Protein AF-A0A953M6F8-F1 (afdb_monomer_lite)

Secondary structure (DSSP, 8-state):
--TTS--EE--TTSPPEEHHHHHHHH-GGG-SHHHHHHHHS--EEEEGGG--TT-EESS-EE-TTT--EEE-TTSB-HHHHHHHHHHSS-SEEEEE-S-S--HHHHHHHTT-GGGS--SSHHHHHHHHHHHHHSTTSPP-HHHHHHHHIIIII-TTT---HHHHHHHHHHHHT----TT--S--HHHHHHHHHHHHHHHHT-B-TTT-SBS--PPPTT-GGG-----HHHHHHHHHHHHHHHHHHHHHHHHHHS-GGG---GGGT--THHHHHHHHHHHHHHTS-TT-PPPPP------

Sequence (299 aa):
MTKKDVLAMRIDQSTKLAATTFLRCLDESVASTDAIISLFYEVSEIKVADVRPEDYAAASIIDTESGEELVHEGKQIGEEAAEAIQNSSLKKVRVIQNPSDTLILNTIAEEKLEVFDAANDHERALLKVYSKLRPGNPPQVEKAAQLFQEKFFDDNRYRLGKVGRFRINRKFDLDVPEDQMFIRGEDFLRVIQYILDLRSNRVDPNTGRKVAQVDDIDHLGNRRLRTLDELAVEELRKGFLKLRRTVQERMSVKDPDEVAKIADLVNSKIDLQRHRLLLRSLRAEPGGRPDQPALQSRA

Foldseek 3Di:
DDPLLEQWDDDDPWDIAGLLLVLLQQDVVCLDQLSVCVLQADKDKDFLVPDDQQKFASAFDAAPPVRDGLDHHLDRCHDVSSVVSSPGPDGIGIIGPPRLDSHVSSSVVRNPLVVDDDDDSSLSSLQVVCCRVDPPDRGDSVVSSVVSCCCFVDPLHAFCALVSVVVLCVLQVHDDDSVRGGDHSVSSSSVVVLVVLAVSQDADPVPRHRPHDDDDCPPCSNPDDDDPVNVVVVLVSVLVVVQVVQLVVVVVVDDPVPCPDPVVSGDPVSSVVSVVVVVVVVPDDPDDDPDDPDPDDDD

Radius of gyration: 25.72 Å; chains: 1; bounding box: 68×53×70 Å

Structure (mmCIF, N/CA/C/O backbone):
data_AF-A0A953M6F8-F1
#
_entry.id   AF-A0A953M6F8-F1
#
loop_
_atom_site.group_PDB
_atom_site.id
_atom_site.type_symbol
_atom_site.label_atom_id
_atom_site.label_alt_id
_atom_site.label_comp_id
_atom_site.label_asym_id
_atom_site.label_entity_id
_atom_site.label_seq_id
_atom_site.pdbx_PDB_ins_code
_atom_site.Cartn_x
_atom_site.Cartn_y
_atom_site.Cartn_z
_atom_site.occupancy
_atom_site.B_iso_or_equiv
_atom_site.auth_seq_id
_atom_site.auth_comp_id
_atom_site.auth_asym_id
_atom_site.auth_atom_id
_atom_site.pdbx_PDB_model_num
ATOM 1 N N . MET A 1 1 ? 6.710 -6.058 8.885 1.00 72.56 1 MET A N 1
ATOM 2 C CA . MET A 1 1 ? 5.987 -5.481 10.038 1.00 72.56 1 MET A CA 1
ATOM 3 C C . MET A 1 1 ? 6.960 -4.767 10.960 1.00 72.56 1 MET A C 1
ATOM 5 O O . MET A 1 1 ? 8.123 -5.161 11.024 1.00 72.56 1 MET A O 1
ATOM 9 N N . THR A 1 2 ? 6.536 -3.675 11.592 1.00 77.94 2 THR A N 1
ATOM 10 C CA . THR A 1 2 ? 7.331 -2.997 12.633 1.00 77.94 2 THR A CA 1
ATOM 11 C C . THR A 1 2 ? 7.084 -3.642 14.000 1.00 77.94 2 THR A C 1
ATOM 13 O O . THR A 1 2 ? 6.177 -4.451 14.141 1.00 77.94 2 THR A O 1
ATOM 16 N N . LYS A 1 3 ? 7.861 -3.260 15.025 1.00 77.31 3 LYS A N 1
ATOM 17 C CA . LYS A 1 3 ? 7.632 -3.699 16.415 1.00 77.31 3 LYS A CA 1
ATOM 18 C C . LYS A 1 3 ? 6.291 -3.226 17.002 1.00 77.31 3 LYS A C 1
ATOM 20 O O . LYS A 1 3 ? 5.902 -3.714 18.048 1.00 77.31 3 LYS A O 1
ATOM 25 N N . LYS A 1 4 ? 5.631 -2.259 16.358 1.00 82.31 4 LYS A N 1
ATOM 26 C CA . LYS A 1 4 ? 4.332 -1.709 16.766 1.00 82.31 4 LYS A CA 1
ATOM 27 C C . LYS A 1 4 ? 3.157 -2.374 16.035 1.00 82.31 4 LYS A C 1
ATOM 29 O O . LYS A 1 4 ? 2.095 -1.779 15.970 1.00 82.31 4 LYS A O 1
ATOM 34 N N . ASP A 1 5 ? 3.380 -3.520 15.388 1.00 89.50 5 ASP A N 1
ATOM 35 C CA . ASP A 1 5 ? 2.377 -4.171 14.537 1.00 89.50 5 ASP A CA 1
ATOM 36 C C . ASP A 1 5 ? 1.758 -3.218 13.505 1.00 89.50 5 ASP A C 1
ATOM 38 O O . ASP A 1 5 ? 0.549 -3.116 13.345 1.00 89.50 5 ASP A O 1
ATOM 42 N N . VAL A 1 6 ? 2.641 -2.524 12.777 1.00 92.81 6 VAL A N 1
ATOM 43 C CA . VAL A 1 6 ? 2.286 -1.680 11.628 1.00 92.81 6 VAL A CA 1
ATOM 44 C C . VAL A 1 6 ? 2.828 -2.295 10.340 1.00 92.81 6 VAL A C 1
ATOM 46 O O . VAL A 1 6 ? 4.002 -2.708 10.259 1.00 92.81 6 VAL A O 1
ATOM 49 N N . LEU A 1 7 ? 1.990 -2.318 9.302 1.00 94.81 7 LEU A N 1
ATOM 50 C CA . LEU A 1 7 ? 2.359 -2.724 7.955 1.00 94.81 7 LEU A CA 1
ATOM 51 C C . LEU A 1 7 ? 3.069 -1.565 7.249 1.00 94.81 7 LEU A C 1
ATOM 53 O O . LEU A 1 7 ? 2.476 -0.735 6.566 1.00 94.81 7 LEU A O 1
ATOM 57 N N . ALA A 1 8 ? 4.383 -1.508 7.442 1.00 94.19 8 ALA A N 1
ATOM 58 C CA . ALA A 1 8 ? 5.239 -0.527 6.794 1.00 94.19 8 ALA A CA 1
ATOM 59 C C . ALA A 1 8 ? 5.841 -1.068 5.491 1.00 94.19 8 ALA A C 1
ATOM 61 O O . ALA A 1 8 ? 6.328 -2.201 5.446 1.00 94.19 8 ALA A O 1
ATOM 62 N N . MET A 1 9 ? 5.919 -0.208 4.482 1.00 93.75 9 MET A N 1
ATOM 63 C CA . MET A 1 9 ? 6.610 -0.452 3.221 1.00 93.75 9 MET A CA 1
ATOM 64 C C . MET A 1 9 ? 7.712 0.583 2.971 1.00 93.75 9 MET A C 1
ATOM 66 O O . MET A 1 9 ? 7.822 1.597 3.665 1.00 93.75 9 MET A O 1
ATOM 70 N N . ARG A 1 10 ? 8.561 0.309 1.982 1.00 93.31 10 ARG A N 1
ATOM 71 C CA . ARG A 1 10 ? 9.567 1.237 1.453 1.00 93.31 10 ARG A CA 1
ATOM 72 C C . ARG A 1 10 ? 9.486 1.240 -0.063 1.00 93.31 10 ARG A C 1
ATOM 74 O O . ARG A 1 10 ? 9.299 0.182 -0.657 1.00 93.31 10 ARG A O 1
ATOM 81 N N . ILE A 1 11 ? 9.652 2.415 -0.657 1.00 93.00 11 ILE A N 1
ATOM 82 C CA . ILE A 1 11 ? 9.762 2.576 -2.103 1.00 93.00 11 ILE A CA 1
ATOM 83 C C . ILE A 1 11 ? 11.241 2.814 -2.396 1.00 93.00 11 ILE A C 1
ATOM 85 O O . ILE A 1 11 ? 11.813 3.818 -1.974 1.00 93.00 11 ILE A O 1
ATOM 89 N N . ASP A 1 12 ? 11.876 1.878 -3.093 1.00 88.44 12 ASP A N 1
ATOM 90 C CA . ASP A 1 12 ? 13.316 1.901 -3.360 1.00 88.44 12 ASP A CA 1
ATOM 91 C C . ASP A 1 12 ? 14.138 2.065 -2.058 1.00 88.44 12 ASP A C 1
ATOM 93 O O . ASP A 1 12 ? 14.012 1.269 -1.124 1.00 88.44 12 ASP A O 1
ATOM 97 N N . GLN A 1 13 ? 14.977 3.100 -1.977 1.00 83.88 13 GLN A N 1
ATOM 98 C CA . GLN A 1 13 ? 15.810 3.418 -0.812 1.00 83.88 13 GLN A CA 1
ATOM 99 C C . GLN A 1 13 ? 15.190 4.496 0.098 1.00 83.88 13 GLN A C 1
ATOM 101 O O . GLN A 1 13 ? 15.880 5.058 0.947 1.00 83.88 13 GLN A O 1
ATOM 106 N N . SER A 1 14 ? 13.895 4.799 -0.059 1.00 87.44 14 SER A N 1
ATOM 107 C CA . SER A 1 14 ? 13.213 5.817 0.745 1.00 87.44 14 SER A CA 1
ATOM 108 C C . SER A 1 14 ? 13.073 5.414 2.216 1.00 87.44 14 SER A C 1
ATOM 110 O O . SER A 1 14 ? 13.250 4.257 2.615 1.00 87.44 14 SER A O 1
ATOM 112 N N . THR A 1 15 ? 12.662 6.375 3.046 1.00 90.19 15 THR A N 1
ATOM 113 C CA . THR A 1 15 ? 12.202 6.063 4.405 1.00 90.19 15 THR A CA 1
ATOM 114 C C . THR A 1 15 ? 10.904 5.250 4.375 1.00 90.19 15 THR A C 1
ATOM 116 O O . THR A 1 15 ? 10.190 5.221 3.368 1.00 90.19 15 THR A O 1
ATOM 119 N N . LYS A 1 16 ? 10.623 4.548 5.480 1.00 92.81 16 LYS A N 1
ATOM 120 C CA . LYS A 1 16 ? 9.412 3.735 5.630 1.00 92.81 16 LYS A CA 1
ATOM 121 C C . LYS A 1 16 ? 8.158 4.615 5.602 1.00 92.81 16 LYS A C 1
ATOM 123 O O . LYS A 1 16 ? 8.157 5.711 6.165 1.00 92.81 16 LYS A O 1
ATOM 128 N N . LEU A 1 17 ? 7.099 4.090 5.000 1.00 93.75 17 LEU A N 1
ATOM 129 C CA . LEU A 1 17 ? 5.745 4.636 5.029 1.00 93.75 17 LEU A CA 1
ATOM 130 C C . LEU A 1 17 ? 4.742 3.526 5.366 1.00 93.75 17 LEU A C 1
ATOM 132 O O . LEU A 1 17 ? 5.062 2.346 5.228 1.00 93.75 17 LEU A O 1
ATOM 136 N N . ALA A 1 18 ? 3.549 3.901 5.815 1.00 95.31 18 ALA A N 1
ATOM 137 C CA . ALA A 1 18 ? 2.438 2.971 5.976 1.00 95.31 18 ALA A CA 1
ATOM 138 C C . ALA A 1 18 ? 2.007 2.427 4.604 1.00 95.31 18 ALA A C 1
ATOM 140 O O . ALA A 1 18 ? 1.997 3.167 3.620 1.00 95.31 18 ALA A O 1
ATOM 141 N N . ALA A 1 19 ? 1.697 1.133 4.523 1.00 95.44 19 ALA A N 1
ATOM 142 C CA . ALA A 1 19 ? 1.323 0.493 3.263 1.00 95.44 19 ALA A CA 1
ATOM 143 C C . ALA A 1 19 ? -0.025 0.993 2.731 1.00 95.44 19 ALA A C 1
ATOM 145 O O . ALA A 1 19 ? -0.171 1.181 1.527 1.00 95.44 19 ALA A O 1
ATOM 146 N N . THR A 1 20 ? -0.974 1.285 3.620 1.00 95.12 20 THR A N 1
ATOM 147 C CA . THR A 1 20 ? -2.268 1.892 3.281 1.00 95.12 20 THR A CA 1
ATOM 148 C C . THR A 1 20 ? -2.095 3.229 2.557 1.00 95.12 20 THR A C 1
ATOM 150 O O . THR A 1 20 ? -2.837 3.499 1.625 1.00 95.12 20 THR A O 1
ATOM 153 N N . THR A 1 21 ? -1.033 3.996 2.840 1.00 95.69 21 THR A N 1
ATOM 154 C CA . THR A 1 21 ? -0.799 5.292 2.182 1.00 95.69 21 THR A CA 1
ATOM 155 C C . THR A 1 21 ? -0.512 5.076 0.702 1.00 95.69 21 THR A C 1
ATOM 157 O O . THR A 1 21 ? -0.939 5.852 -0.141 1.00 95.69 21 THR A O 1
ATOM 160 N N . PHE A 1 22 ? 0.191 3.995 0.366 1.00 95.81 22 PHE A N 1
ATOM 161 C CA . PHE A 1 22 ? 0.437 3.641 -1.024 1.00 95.81 22 PHE A CA 1
ATOM 162 C C . PHE A 1 22 ? -0.812 3.088 -1.712 1.00 95.81 22 PHE A C 1
ATOM 164 O O . PHE A 1 22 ? -1.027 3.403 -2.877 1.00 95.81 22 PHE A O 1
ATOM 171 N N . LEU A 1 23 ? -1.650 2.323 -0.999 1.00 95.69 23 LEU A N 1
ATOM 172 C CA . LEU A 1 23 ? -2.940 1.864 -1.524 1.00 95.69 23 LEU A CA 1
ATOM 173 C C . LEU A 1 23 ? -3.834 3.055 -1.901 1.00 95.69 23 LEU A C 1
ATOM 175 O O . LEU A 1 23 ? -4.335 3.083 -3.019 1.00 95.69 23 LEU A O 1
ATOM 179 N N . ARG A 1 24 ? -3.928 4.069 -1.027 1.00 95.44 24 ARG A N 1
ATOM 180 C CA . ARG A 1 24 ? -4.663 5.317 -1.298 1.00 95.44 24 ARG A CA 1
ATOM 181 C C . ARG A 1 24 ? -4.161 6.029 -2.553 1.00 95.44 24 ARG A C 1
ATOM 183 O O . ARG A 1 24 ? -4.964 6.572 -3.294 1.00 95.44 24 ARG A O 1
ATOM 190 N N . CYS A 1 25 ? -2.851 6.015 -2.818 1.00 95.81 25 CYS A N 1
ATOM 191 C CA . CYS A 1 25 ? -2.290 6.608 -4.038 1.00 95.81 25 CYS A CA 1
ATOM 192 C C . CYS A 1 25 ? -2.556 5.789 -5.310 1.00 95.81 25 CYS A C 1
ATOM 194 O O . CYS A 1 25 ? -2.537 6.355 -6.400 1.00 95.81 25 CYS A O 1
ATOM 196 N N . LEU A 1 26 ? -2.703 4.465 -5.204 1.00 94.81 26 LEU A N 1
ATOM 197 C CA . LEU A 1 26 ? -2.874 3.594 -6.371 1.00 94.81 26 LEU A CA 1
ATOM 198 C C . LEU A 1 26 ? -4.280 3.668 -6.964 1.00 94.81 26 LEU A C 1
ATOM 200 O O . LEU A 1 26 ? -4.430 3.447 -8.163 1.00 94.81 26 LEU A O 1
ATOM 204 N N . ASP A 1 27 ? -5.285 3.913 -6.129 1.00 91.94 27 ASP A N 1
ATOM 205 C CA . ASP A 1 27 ? -6.683 3.919 -6.535 1.00 91.94 27 ASP A CA 1
ATOM 206 C C . ASP A 1 27 ? -7.479 4.884 -5.647 1.00 91.94 27 ASP A C 1
ATOM 208 O O . ASP A 1 27 ? -7.581 4.706 -4.432 1.00 91.94 27 ASP A O 1
ATOM 212 N N . GLU A 1 28 ? -8.017 5.931 -6.271 1.00 92.50 28 GLU A N 1
ATOM 213 C CA . GLU A 1 28 ? -8.788 6.981 -5.606 1.00 92.50 28 GLU A CA 1
ATOM 214 C C . GLU A 1 28 ? -10.109 6.451 -5.025 1.00 92.50 28 GLU A C 1
ATOM 216 O O . GLU A 1 28 ? -10.556 6.927 -3.983 1.00 92.50 28 GLU A O 1
ATOM 221 N N . SER A 1 29 ? -10.704 5.415 -5.631 1.00 90.50 29 SER A N 1
ATOM 222 C CA . SER A 1 29 ? -11.997 4.864 -5.194 1.00 90.50 29 SER A CA 1
ATOM 223 C C . SER A 1 29 ? -11.944 4.209 -3.812 1.00 90.50 29 SER A C 1
ATOM 225 O O . SER A 1 29 ? -12.952 4.142 -3.110 1.00 90.50 29 SER A O 1
ATOM 227 N N . VAL A 1 30 ? -10.756 3.760 -3.402 1.00 89.81 30 VAL A N 1
ATOM 228 C CA . VAL A 1 30 ? -10.487 3.141 -2.097 1.00 89.81 30 VAL A CA 1
ATOM 229 C C . VAL A 1 30 ? -9.605 4.033 -1.227 1.00 89.81 30 VAL A C 1
ATOM 231 O O . VAL A 1 30 ? -9.018 3.566 -0.253 1.00 89.81 30 VAL A O 1
ATOM 234 N N . ALA A 1 31 ? -9.458 5.310 -1.589 1.00 91.69 31 ALA A N 1
ATOM 235 C CA . ALA A 1 31 ? -8.550 6.207 -0.897 1.00 91.69 31 ALA A CA 1
ATOM 236 C C . ALA A 1 31 ? -9.091 6.714 0.438 1.00 91.69 31 ALA A C 1
ATOM 238 O O . ALA A 1 31 ? -8.285 7.168 1.241 1.00 91.69 31 ALA A O 1
ATOM 239 N N . SER A 1 32 ? -10.399 6.644 0.685 1.00 92.69 32 SER A N 1
ATOM 240 C CA . SER A 1 32 ? -11.015 7.060 1.948 1.00 92.69 32 SER A CA 1
ATOM 241 C C . SER A 1 32 ? -10.786 6.035 3.060 1.00 92.69 32 SER A C 1
ATOM 243 O O . SER A 1 32 ? -10.704 4.826 2.819 1.00 92.69 32 SER A O 1
ATOM 245 N N . THR A 1 33 ? -10.685 6.506 4.303 1.00 92.25 33 THR A N 1
ATOM 246 C CA . THR A 1 33 ? -10.409 5.623 5.447 1.00 92.25 33 THR A CA 1
ATOM 247 C C . THR A 1 33 ? -11.538 4.616 5.691 1.00 92.25 33 THR A C 1
ATOM 249 O O . THR A 1 33 ? -11.266 3.445 5.958 1.00 92.25 33 THR A O 1
ATOM 252 N N . ASP A 1 34 ? -12.794 5.033 5.525 1.00 90.50 34 ASP A N 1
ATOM 253 C CA . ASP A 1 34 ? -13.975 4.170 5.638 1.00 90.50 34 ASP A CA 1
ATOM 254 C C . ASP A 1 34 ? -14.001 3.066 4.565 1.00 90.50 34 ASP A C 1
ATOM 256 O O . ASP A 1 34 ? -14.325 1.910 4.858 1.00 90.50 34 ASP A O 1
ATOM 260 N N . ALA A 1 35 ? -13.594 3.399 3.336 1.00 92.12 35 ALA A N 1
ATOM 261 C CA . ALA A 1 35 ? -13.473 2.458 2.231 1.00 92.12 35 ALA A CA 1
ATOM 262 C C . ALA A 1 35 ? -12.410 1.394 2.536 1.00 92.12 35 ALA A C 1
ATOM 264 O O . ALA A 1 35 ? -12.682 0.201 2.409 1.00 92.12 35 ALA A O 1
ATOM 265 N N . ILE A 1 36 ? -11.229 1.797 3.019 1.00 93.38 36 ILE A N 1
ATOM 266 C CA . ILE A 1 36 ? -10.172 0.855 3.424 1.00 93.38 36 ILE A CA 1
ATOM 267 C C . ILE A 1 36 ? -10.657 -0.053 4.549 1.00 93.38 36 ILE A C 1
ATOM 269 O O . ILE A 1 36 ? -10.466 -1.265 4.474 1.00 93.38 36 ILE A O 1
ATOM 273 N N . ILE A 1 37 ? -11.299 0.502 5.577 1.00 92.62 37 ILE A N 1
ATOM 274 C CA . ILE A 1 37 ? -11.840 -0.293 6.683 1.00 92.62 37 ILE A CA 1
ATOM 275 C C . ILE A 1 37 ? -12.822 -1.342 6.153 1.00 92.62 37 ILE A C 1
ATOM 277 O O . ILE A 1 37 ? -12.680 -2.520 6.472 1.00 92.62 37 ILE A O 1
ATOM 281 N N . SER A 1 38 ? -13.744 -0.937 5.281 1.00 91.75 38 SER A N 1
ATOM 282 C CA . SER A 1 38 ? -14.757 -1.823 4.697 1.00 91.75 38 SER A CA 1
ATOM 283 C C . SER A 1 38 ? -14.166 -2.924 3.801 1.00 91.75 38 SER A C 1
ATOM 285 O O . SER A 1 38 ? -14.800 -3.956 3.601 1.00 91.75 38 SER A O 1
ATOM 287 N N . LEU A 1 39 ? -12.950 -2.741 3.268 1.00 92.31 39 LEU A N 1
ATOM 288 C CA . LEU A 1 39 ? -12.247 -3.763 2.479 1.00 92.31 39 LEU A CA 1
ATOM 289 C C . LEU A 1 39 ? -11.595 -4.859 3.332 1.00 92.31 39 LEU A C 1
ATOM 291 O O . LEU A 1 39 ? -11.354 -5.957 2.824 1.00 92.31 39 LEU A O 1
ATOM 295 N N . PHE A 1 40 ? -11.254 -4.560 4.589 1.00 91.50 40 PHE A N 1
ATOM 296 C CA . PHE A 1 40 ? -10.498 -5.469 5.461 1.00 91.50 40 PHE A CA 1
ATOM 297 C C . PHE A 1 40 ? -11.288 -5.979 6.668 1.00 91.50 40 PHE A C 1
ATOM 299 O O . PHE A 1 40 ? -10.909 -7.003 7.235 1.00 91.50 40 PHE A O 1
ATOM 306 N N . TYR A 1 41 ? -12.361 -5.293 7.056 1.00 92.25 41 TYR A N 1
ATOM 307 C CA . TYR A 1 41 ? -13.122 -5.573 8.266 1.00 92.25 41 TYR A CA 1
ATOM 308 C C . TYR A 1 41 ? -14.616 -5.673 7.984 1.00 92.25 41 TYR A C 1
ATOM 310 O O . TYR A 1 41 ? -15.159 -4.969 7.135 1.00 92.25 41 TYR A O 1
ATOM 318 N N . GLU A 1 42 ? -15.290 -6.531 8.745 1.00 90.06 42 GLU A N 1
ATOM 319 C CA . GLU A 1 42 ? -16.747 -6.584 8.763 1.00 90.06 42 GLU A CA 1
ATOM 320 C C . GLU A 1 42 ? -17.284 -5.401 9.576 1.00 90.06 42 GLU A C 1
ATOM 322 O O . GLU A 1 42 ? -17.030 -5.276 10.776 1.00 90.06 42 GLU A O 1
ATOM 327 N N . VAL A 1 43 ? -18.004 -4.505 8.901 1.00 92.00 43 VAL A N 1
ATOM 328 C CA . VAL A 1 43 ? -18.589 -3.313 9.519 1.00 92.00 43 VAL A CA 1
ATOM 329 C C . VAL A 1 43 ? -20.012 -3.627 9.958 1.00 92.00 43 VAL A C 1
ATOM 331 O O . VAL A 1 43 ? -20.864 -3.967 9.139 1.00 92.00 43 VAL A O 1
ATOM 334 N N . SER A 1 44 ? -20.269 -3.479 11.255 1.00 91.31 44 SER A N 1
ATOM 335 C C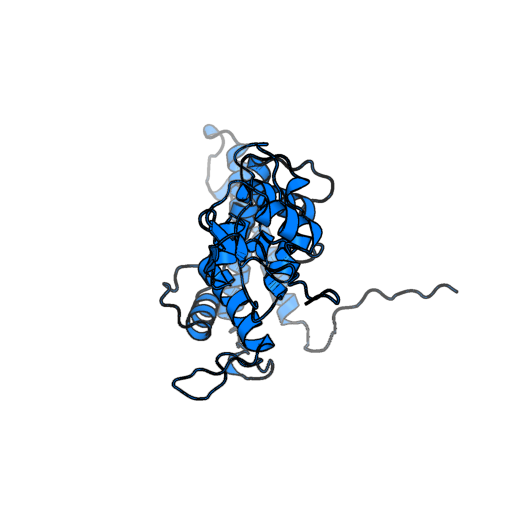A . SER A 1 44 ? -21.572 -3.726 11.872 1.00 91.31 44 SER A CA 1
ATOM 336 C C . SER A 1 44 ? -22.256 -2.408 12.220 1.00 91.31 44 SER A C 1
ATOM 338 O O . SER A 1 44 ? -21.634 -1.494 12.763 1.00 91.31 44 SER A O 1
ATOM 340 N N . GLU A 1 45 ? -23.552 -2.303 11.929 1.00 93.00 45 GLU A N 1
ATOM 341 C CA . GLU A 1 45 ? -24.371 -1.169 12.355 1.00 93.00 45 GLU A CA 1
ATOM 342 C C . GLU A 1 45 ? -25.110 -1.537 13.648 1.00 93.00 45 GLU A C 1
ATOM 344 O O . GLU A 1 45 ? -26.086 -2.294 13.628 1.00 93.00 45 GLU A O 1
ATOM 349 N N . ILE A 1 46 ? -24.635 -1.016 14.779 1.00 92.44 46 ILE A N 1
ATOM 350 C CA . ILE A 1 46 ? -25.167 -1.345 16.107 1.00 92.44 46 ILE A CA 1
ATOM 351 C C . ILE A 1 46 ? -25.911 -0.164 16.716 1.00 92.44 46 ILE A C 1
ATOM 353 O O . ILE A 1 46 ? -25.716 0.989 16.325 1.00 92.44 46 ILE A O 1
ATOM 357 N N . LYS A 1 47 ? -26.783 -0.449 17.686 1.00 92.25 47 LYS A N 1
ATOM 358 C CA . LYS A 1 47 ? -27.411 0.600 18.489 1.00 92.25 47 LYS A CA 1
ATOM 359 C C . LYS A 1 47 ? -26.376 1.200 19.426 1.00 92.25 47 LYS A C 1
ATOM 361 O O . LYS A 1 47 ? -25.489 0.510 19.910 1.00 92.25 47 LYS A O 1
ATOM 366 N N . VAL A 1 48 ? -26.559 2.474 19.735 1.00 89.44 48 VAL A N 1
ATOM 367 C CA . VAL A 1 48 ? -25.646 3.238 20.590 1.00 89.44 48 VAL A CA 1
ATOM 368 C C . VAL A 1 48 ? -25.489 2.612 21.984 1.00 89.44 48 VAL A C 1
ATOM 370 O O . VAL A 1 48 ? -24.384 2.552 22.507 1.00 89.44 48 VAL A O 1
ATOM 373 N N . ALA A 1 49 ? -26.561 2.040 22.538 1.00 88.25 49 ALA A N 1
ATOM 374 C CA . ALA A 1 49 ? -26.526 1.339 23.824 1.00 88.25 49 ALA A CA 1
ATOM 375 C C . ALA A 1 49 ? -25.634 0.080 23.838 1.00 88.25 49 ALA A C 1
ATOM 377 O O . ALA A 1 49 ? -25.218 -0.353 24.907 1.00 88.25 49 ALA A O 1
ATOM 378 N N . ASP A 1 50 ? -25.355 -0.509 22.672 1.00 88.88 50 ASP A N 1
ATOM 379 C CA . ASP A 1 50 ? -24.558 -1.734 22.543 1.00 88.88 50 ASP A CA 1
ATOM 380 C C . ASP A 1 50 ? -23.074 -1.441 22.241 1.00 88.88 50 ASP A C 1
ATOM 382 O O . ASP A 1 50 ? -22.288 -2.379 22.090 1.00 88.88 50 ASP A O 1
ATOM 386 N N . VAL A 1 51 ? -22.693 -0.159 22.132 1.00 90.00 51 VAL A N 1
ATOM 387 C CA . VAL A 1 51 ? -21.321 0.284 21.842 1.00 90.00 51 VAL A CA 1
ATOM 388 C C . VAL A 1 51 ? -20.419 0.001 23.029 1.00 90.00 51 VAL A C 1
ATOM 390 O O . VAL A 1 51 ? -20.731 0.394 24.158 1.00 90.00 51 VAL A O 1
ATOM 393 N N . ARG A 1 52 ? -19.276 -0.633 22.760 1.00 90.69 52 ARG A N 1
ATOM 394 C CA . ARG A 1 52 ? -18.290 -0.973 23.786 1.00 90.69 52 ARG A CA 1
ATOM 395 C C . ARG A 1 52 ? -16.984 -0.191 23.618 1.00 90.69 52 ARG A C 1
ATOM 397 O O . ARG A 1 52 ? -16.621 0.148 22.492 1.00 90.69 52 ARG A O 1
ATOM 404 N N . PRO A 1 53 ? -16.230 0.049 24.706 1.00 90.88 53 PRO A N 1
ATOM 405 C CA . PRO A 1 53 ? -14.918 0.704 24.646 1.00 90.88 53 PRO A CA 1
ATOM 406 C C . PRO A 1 53 ? -13.889 -0.014 23.757 1.00 90.88 53 PRO A C 1
ATOM 408 O O . PRO A 1 53 ? -12.982 0.617 23.207 1.00 90.88 53 PRO A O 1
ATOM 411 N N . GLU A 1 54 ? -13.999 -1.338 23.627 1.00 90.81 54 GLU A N 1
ATOM 412 C CA . GLU A 1 54 ? -13.151 -2.170 22.767 1.00 90.81 54 GLU A CA 1
ATOM 413 C C . GLU A 1 54 ? -13.472 -2.079 21.268 1.00 90.81 54 GLU A C 1
ATOM 415 O O . GLU A 1 54 ? -12.656 -2.512 20.450 1.00 90.81 54 GLU A O 1
ATOM 420 N N . ASP A 1 55 ? -14.623 -1.518 20.898 1.00 91.56 55 ASP A N 1
ATOM 421 C CA . ASP A 1 55 ? -15.018 -1.387 19.501 1.00 91.56 55 ASP A CA 1
ATOM 422 C C . ASP A 1 55 ? -14.201 -0.284 18.801 1.00 91.56 55 ASP A C 1
ATOM 424 O O . ASP A 1 55 ? -13.707 0.671 19.413 1.00 91.56 55 ASP A O 1
ATOM 428 N N . TYR A 1 56 ? -14.059 -0.410 17.480 1.00 92.62 56 TYR A N 1
ATOM 429 C CA . TYR A 1 56 ? -13.411 0.599 16.639 1.00 92.62 56 TYR A CA 1
ATOM 430 C C . TYR A 1 56 ? -14.440 1.327 15.783 1.00 92.62 56 TYR A C 1
ATOM 432 O O . TYR A 1 56 ? -15.351 0.707 15.231 1.00 92.62 56 TYR A O 1
ATOM 440 N N . ALA A 1 57 ? -14.266 2.635 15.608 1.00 92.12 57 ALA A N 1
ATOM 441 C CA . ALA A 1 57 ? -15.118 3.425 14.730 1.00 92.12 57 ALA A CA 1
ATOM 442 C C . ALA A 1 57 ? -14.820 3.097 13.258 1.00 92.12 57 ALA A C 1
ATOM 444 O O . ALA A 1 57 ? -13.699 3.289 12.781 1.00 92.12 57 ALA A O 1
ATOM 445 N N . ALA A 1 58 ? -15.822 2.614 12.517 1.00 90.12 58 ALA A N 1
ATOM 446 C CA . ALA A 1 58 ? -15.678 2.350 11.082 1.00 90.12 58 ALA A CA 1
ATOM 447 C C . ALA A 1 58 ? -15.861 3.617 10.225 1.00 90.12 58 ALA A C 1
ATOM 449 O O . ALA A 1 58 ? -15.454 3.650 9.067 1.00 90.12 58 ALA A O 1
ATOM 450 N N . ALA A 1 59 ? -16.482 4.649 10.794 1.00 89.00 59 ALA A N 1
ATOM 451 C CA . ALA A 1 59 ? -16.688 5.968 10.209 1.00 89.00 59 ALA A CA 1
ATOM 452 C C . ALA A 1 59 ? -16.651 7.026 11.317 1.00 89.00 59 ALA A C 1
ATOM 454 O O . ALA A 1 59 ? -16.853 6.673 12.480 1.00 89.00 59 ALA A O 1
ATOM 455 N N . SER A 1 60 ? -16.424 8.293 10.965 1.00 88.88 60 SER A N 1
ATOM 456 C CA . SER A 1 60 ? -16.403 9.395 11.930 1.00 88.88 60 SER A CA 1
ATOM 457 C C . SER A 1 60 ? -17.762 9.492 12.626 1.00 88.88 60 SER A C 1
ATOM 459 O O . SER A 1 60 ? -18.810 9.546 11.973 1.00 88.88 60 SER A O 1
ATOM 461 N N . ILE A 1 61 ? -17.747 9.467 13.957 1.00 88.56 61 ILE A N 1
ATOM 462 C CA . ILE A 1 61 ? -18.951 9.552 14.784 1.00 88.56 61 ILE A CA 1
ATOM 463 C C . ILE A 1 61 ? -19.072 10.995 15.256 1.00 88.56 61 ILE A C 1
ATOM 465 O O . ILE A 1 61 ? -18.299 11.440 16.101 1.00 88.56 61 ILE A O 1
ATOM 469 N N . ILE A 1 62 ? -20.034 11.717 14.689 1.00 89.44 62 ILE A N 1
ATOM 470 C CA . ILE A 1 62 ? -20.282 13.133 14.967 1.00 89.44 62 ILE A CA 1
ATOM 471 C C . ILE A 1 62 ? -21.643 13.240 15.643 1.00 89.44 62 ILE A C 1
ATOM 473 O O . ILE A 1 62 ? -22.624 12.681 15.142 1.00 89.44 62 ILE A O 1
ATOM 477 N N . ASP A 1 63 ? -21.708 13.940 16.771 1.00 86.94 63 ASP A N 1
ATOM 478 C CA . ASP A 1 63 ? -22.987 14.215 17.418 1.00 86.94 63 ASP A CA 1
ATOM 479 C C . ASP A 1 63 ? -23.754 15.277 16.620 1.00 86.94 63 ASP A C 1
ATOM 481 O O . ASP A 1 63 ? -23.239 16.347 16.295 1.00 86.94 63 ASP A O 1
ATOM 485 N N . THR A 1 64 ? -25.006 14.974 16.281 1.00 81.31 64 THR A N 1
ATOM 486 C CA . THR A 1 64 ? -25.852 15.861 15.478 1.00 81.31 64 THR A CA 1
ATOM 487 C C . THR A 1 64 ? -26.276 17.129 16.214 1.00 81.31 64 THR A C 1
ATOM 489 O O . THR A 1 64 ? -26.656 18.094 15.552 1.00 81.31 64 THR A O 1
ATOM 492 N N . GLU A 1 65 ? -26.224 17.144 17.549 1.00 78.81 65 GLU A N 1
ATOM 493 C CA . GLU A 1 65 ? -26.611 18.315 18.347 1.00 78.81 65 GLU A CA 1
ATOM 494 C C . GLU A 1 65 ? -25.451 19.288 18.578 1.00 78.81 65 GLU A C 1
ATOM 496 O O . GLU A 1 65 ? -25.616 20.491 18.370 1.00 78.81 65 GLU A O 1
ATOM 501 N N . SER A 1 66 ? -24.278 18.790 18.976 1.00 77.56 66 SER A N 1
ATOM 502 C CA . SER A 1 66 ? -23.097 19.632 19.210 1.00 77.56 66 SER A CA 1
ATOM 503 C C . SER A 1 66 ? -22.310 19.929 17.930 1.00 77.56 66 SER A C 1
ATOM 505 O O . SER A 1 66 ? -21.607 20.936 17.856 1.00 77.56 66 SER A O 1
ATOM 507 N N . GLY A 1 67 ? -22.422 19.065 16.914 1.00 81.00 67 GLY A N 1
ATOM 508 C CA . GLY A 1 67 ? -21.541 19.081 15.748 1.00 81.00 67 GLY A CA 1
ATOM 509 C C . GLY A 1 67 ? -20.101 18.673 16.076 1.00 81.00 67 GLY A C 1
ATOM 510 O O . GLY A 1 67 ? -19.228 18.813 15.220 1.00 81.00 67 GLY A O 1
ATOM 511 N N . GLU A 1 68 ? -19.839 18.193 17.296 1.00 85.19 68 GLU A N 1
ATOM 512 C CA . GLU A 1 68 ? -18.519 17.743 17.726 1.00 85.19 68 GLU A CA 1
ATOM 513 C C . GLU A 1 68 ? -18.267 16.303 17.270 1.00 85.19 68 GLU A C 1
ATOM 515 O O . GLU A 1 68 ? -19.125 15.418 17.361 1.00 85.19 68 GLU A O 1
ATOM 520 N N . GLU A 1 69 ? -17.059 16.067 16.765 1.00 86.38 69 GLU A N 1
ATOM 521 C CA . GLU A 1 69 ? -16.586 14.736 16.411 1.00 86.38 69 GLU A CA 1
ATOM 522 C C . GLU A 1 69 ? -16.173 13.990 17.684 1.00 86.38 69 GLU A C 1
ATOM 524 O O . GLU A 1 69 ? -15.177 14.329 18.324 1.00 86.38 69 GLU A O 1
ATOM 529 N N . LEU A 1 70 ? -16.945 12.966 18.052 1.00 87.25 70 LEU A N 1
ATOM 530 C CA . LEU A 1 70 ? -16.696 12.154 19.242 1.00 87.25 70 LEU A CA 1
ATOM 531 C C . LEU A 1 70 ? -15.523 11.198 19.013 1.00 87.25 70 LEU A C 1
ATOM 533 O O . LEU A 1 70 ? -14.636 11.068 19.855 1.00 87.25 70 LEU A O 1
ATOM 537 N N . VAL A 1 71 ? -15.522 10.511 17.865 1.00 88.75 71 VAL A N 1
ATOM 538 C CA . VAL A 1 71 ? -14.487 9.537 17.501 1.00 88.75 71 VAL A CA 1
ATOM 539 C C . VAL A 1 71 ? -14.199 9.614 16.008 1.00 88.75 71 VAL A C 1
ATOM 541 O O . VAL A 1 71 ? -15.093 9.430 15.182 1.00 88.75 71 VAL A O 1
ATOM 544 N N . HIS A 1 72 ? -12.922 9.809 15.684 1.00 87.88 72 HIS A N 1
ATOM 545 C CA . HIS A 1 72 ? -12.416 9.760 14.315 1.00 87.88 72 HIS A CA 1
ATOM 546 C C . HIS A 1 72 ? -12.369 8.327 13.786 1.00 87.88 72 HIS A C 1
ATOM 548 O O . HIS A 1 72 ? -12.031 7.393 14.523 1.00 87.88 72 HIS A O 1
ATOM 554 N N . GLU A 1 73 ? -12.641 8.134 12.495 1.00 88.44 73 GLU A N 1
ATOM 555 C CA . GLU A 1 73 ? -12.628 6.805 11.895 1.00 88.44 73 GLU A CA 1
ATOM 556 C C . GLU A 1 73 ? -11.275 6.094 12.052 1.00 88.44 73 GLU A C 1
ATOM 558 O O . GLU A 1 73 ? -10.201 6.705 12.041 1.00 88.44 73 GLU A O 1
ATOM 563 N N . GLY A 1 74 ? -11.332 4.773 12.227 1.00 85.69 74 GLY A N 1
ATOM 564 C CA . GLY A 1 74 ? -10.166 3.916 12.428 1.00 85.69 74 GLY A CA 1
ATOM 565 C C . GLY A 1 74 ? -9.567 3.963 13.837 1.00 85.69 74 GLY A C 1
ATOM 566 O O . GLY A 1 74 ? -8.644 3.193 14.112 1.00 85.69 74 GLY A O 1
ATOM 567 N N . LYS A 1 75 ? -10.074 4.814 14.741 1.00 88.75 75 LYS A N 1
ATOM 568 C CA . LYS A 1 75 ? -9.669 4.826 16.154 1.00 88.75 75 LYS A CA 1
ATOM 569 C C . LYS A 1 75 ? -10.535 3.892 16.996 1.00 88.75 75 LYS A C 1
ATOM 571 O O . LYS A 1 75 ? -11.698 3.631 16.691 1.00 88.75 75 LYS A O 1
ATOM 576 N N . GLN A 1 76 ? -9.929 3.389 18.067 1.00 91.06 76 GLN A N 1
ATOM 577 C CA . GLN A 1 76 ? -10.653 2.702 19.128 1.00 91.06 76 GLN A CA 1
ATOM 578 C C . GLN A 1 76 ? -11.494 3.725 19.894 1.00 91.06 76 GLN A C 1
ATOM 580 O O . GLN A 1 76 ? -11.014 4.833 20.141 1.00 91.06 76 GLN A O 1
ATOM 585 N N . ILE A 1 77 ? -12.721 3.355 20.256 1.00 90.19 77 ILE A N 1
ATOM 586 C CA . ILE A 1 77 ? -13.665 4.258 20.921 1.00 90.19 77 ILE A CA 1
ATOM 587 C C . ILE A 1 77 ? -13.162 4.617 22.329 1.00 90.19 77 ILE A C 1
ATOM 589 O O . ILE A 1 77 ? -13.024 5.793 22.652 1.00 90.19 77 ILE A O 1
ATOM 593 N N . GLY A 1 78 ? -12.809 3.622 23.148 1.00 91.62 78 GLY A N 1
ATOM 594 C CA . GLY A 1 78 ? -12.416 3.853 24.542 1.00 91.62 78 GLY A CA 1
ATOM 595 C C . GLY A 1 78 ? -13.603 4.174 25.461 1.00 91.62 78 GLY A C 1
ATOM 596 O O . GLY A 1 78 ? -14.743 4.261 25.019 1.00 91.62 78 GLY A O 1
ATOM 597 N N . GLU A 1 79 ? -13.346 4.290 26.766 1.00 90.44 79 GLU A N 1
ATOM 598 C CA . GLU A 1 79 ? -14.407 4.417 27.782 1.00 90.44 79 GLU A CA 1
ATOM 599 C C . GLU A 1 79 ? -15.127 5.770 27.701 1.00 90.44 79 GLU A C 1
ATOM 601 O O . GLU A 1 79 ? -16.346 5.809 27.557 1.00 90.44 79 GLU A O 1
ATOM 606 N N . GLU A 1 80 ? -14.372 6.872 27.692 1.00 89.75 80 GLU A N 1
ATOM 607 C CA . GLU A 1 80 ? -14.924 8.234 27.667 1.00 89.75 80 GLU A CA 1
ATOM 608 C C . GLU A 1 80 ? -15.790 8.486 26.425 1.00 89.75 80 GLU A C 1
ATOM 610 O O . GLU A 1 80 ? -16.899 9.015 26.520 1.00 89.75 80 GLU A O 1
ATOM 615 N N . ALA A 1 81 ? -15.315 8.072 25.247 1.00 88.44 81 ALA A N 1
ATOM 616 C CA . ALA A 1 81 ? -16.074 8.276 24.022 1.00 88.44 81 ALA A CA 1
ATOM 617 C C . ALA A 1 81 ? -17.263 7.313 23.912 1.00 88.44 81 ALA A C 1
ATOM 619 O O . ALA A 1 81 ? -18.272 7.682 23.321 1.00 88.44 81 ALA A O 1
ATOM 620 N N . ALA A 1 82 ? -17.194 6.109 24.494 1.00 89.69 82 ALA A N 1
ATOM 621 C CA . ALA A 1 82 ? -18.339 5.200 24.530 1.00 89.69 82 ALA A CA 1
ATOM 622 C C . ALA A 1 82 ? -19.480 5.790 25.370 1.00 89.69 82 ALA A C 1
ATOM 624 O O . ALA A 1 82 ? -20.629 5.765 24.930 1.00 89.69 82 ALA A O 1
ATOM 625 N N . GLU A 1 83 ? -19.170 6.392 26.522 1.00 89.69 83 GLU A N 1
ATOM 626 C CA . GLU A 1 83 ? -20.155 7.117 27.333 1.00 89.69 83 GLU A CA 1
ATOM 627 C C . GLU A 1 83 ? -20.721 8.335 26.591 1.00 89.69 83 GLU A C 1
ATOM 629 O O . GLU A 1 83 ? -21.936 8.546 26.580 1.00 89.69 83 GLU A O 1
ATOM 634 N N . ALA A 1 84 ? -19.868 9.117 25.921 1.00 88.50 84 ALA A N 1
ATOM 635 C CA . ALA A 1 84 ? -20.309 10.262 25.124 1.00 88.50 84 ALA A CA 1
ATOM 636 C C . ALA A 1 84 ? -21.236 9.837 23.973 1.00 88.50 84 ALA A C 1
ATOM 638 O O . ALA A 1 84 ? -22.276 10.453 23.751 1.00 88.50 84 ALA A O 1
ATOM 639 N N . ILE A 1 85 ? -20.908 8.738 23.287 1.00 88.06 85 ILE A N 1
ATOM 640 C CA . ILE A 1 85 ? -21.743 8.155 22.236 1.00 88.06 85 ILE A CA 1
ATOM 641 C C . ILE A 1 85 ? -23.078 7.701 22.831 1.00 88.06 85 ILE A C 1
ATOM 643 O O . ILE A 1 85 ? -24.117 8.090 22.305 1.00 88.06 85 ILE A O 1
ATOM 647 N N . GLN A 1 86 ? -23.081 6.963 23.946 1.00 87.75 86 GLN A N 1
ATOM 648 C CA . GLN A 1 86 ? -24.297 6.489 24.629 1.00 87.75 86 GLN A CA 1
ATOM 649 C C . GLN A 1 86 ? -25.236 7.608 25.086 1.00 87.75 86 GLN A C 1
ATOM 651 O O . GLN A 1 86 ? -26.453 7.423 25.058 1.00 87.75 86 GLN A O 1
ATOM 656 N N . ASN A 1 87 ? -24.684 8.762 25.457 1.00 87.06 87 ASN A N 1
ATOM 657 C CA . ASN A 1 87 ? -25.450 9.944 25.847 1.00 87.06 87 ASN A CA 1
ATOM 658 C C . ASN A 1 87 ? -25.838 10.848 24.664 1.00 87.06 87 ASN A C 1
ATOM 660 O O . ASN A 1 87 ? -26.595 11.799 24.855 1.00 87.06 87 ASN A O 1
ATOM 664 N N . SER A 1 88 ? -25.336 10.569 23.459 1.00 86.94 88 SER A N 1
ATOM 665 C CA . SER A 1 88 ? -25.650 11.345 22.259 1.00 86.94 88 SER A CA 1
ATOM 666 C C . SER A 1 88 ? -27.055 11.052 21.724 1.00 86.94 88 SER A C 1
ATOM 668 O O . SER A 1 88 ? -27.692 10.042 22.030 1.00 86.94 88 SER A O 1
ATOM 670 N N . SER A 1 89 ? -27.519 11.928 20.837 1.00 84.50 89 SER A N 1
ATOM 671 C CA . SER A 1 89 ? -28.803 11.801 20.135 1.00 84.50 89 SER A CA 1
ATOM 672 C C . SER A 1 89 ? -28.821 10.713 19.039 1.00 84.50 89 SER A C 1
ATOM 674 O O . SER A 1 89 ? -29.854 10.469 18.400 1.00 84.50 89 SER A O 1
ATOM 676 N N . LEU A 1 90 ? -27.691 10.035 18.804 1.00 84.94 90 LEU A N 1
ATOM 677 C CA . LEU A 1 90 ? -27.537 9.047 17.741 1.00 84.94 90 LEU A CA 1
ATOM 678 C C . LEU A 1 90 ? -28.362 7.778 18.022 1.00 84.94 90 LEU A C 1
ATOM 680 O O . LEU A 1 90 ? -28.517 7.321 19.150 1.00 84.94 90 LEU A O 1
ATOM 684 N N . LYS A 1 91 ? -28.904 7.163 16.962 1.00 86.69 91 LYS A N 1
ATOM 685 C CA . LYS A 1 91 ? -29.676 5.904 17.074 1.00 86.69 91 LYS A CA 1
ATOM 686 C C . LYS A 1 91 ? -28.834 4.668 16.798 1.00 86.69 91 LYS A C 1
ATOM 688 O O . LYS A 1 91 ? -29.056 3.617 17.403 1.00 86.69 91 LYS A O 1
ATOM 693 N N . LYS A 1 92 ? -27.904 4.788 15.855 1.00 90.94 92 LYS A N 1
ATOM 694 C CA . LYS A 1 92 ? -27.031 3.713 15.402 1.00 90.94 92 LYS A CA 1
ATOM 695 C C . LYS A 1 92 ? -25.678 4.270 14.984 1.00 90.94 92 LYS A C 1
ATOM 697 O O . LYS A 1 92 ? -25.608 5.399 14.505 1.00 90.94 92 LYS A O 1
ATOM 702 N N . VAL A 1 93 ? -24.641 3.456 15.130 1.00 91.19 93 VAL A N 1
ATOM 703 C CA . VAL A 1 93 ? -23.268 3.779 14.729 1.00 91.19 93 VAL A CA 1
ATOM 704 C C . VAL A 1 93 ? -22.642 2.612 13.969 1.00 91.19 93 VAL A C 1
ATOM 706 O O . VAL A 1 93 ? -22.980 1.449 14.200 1.00 91.19 93 VAL A O 1
ATOM 709 N N . ARG A 1 94 ? -21.736 2.931 13.037 1.00 92.25 94 ARG A N 1
ATOM 710 C CA . ARG A 1 94 ? -20.957 1.938 12.285 1.00 92.25 94 ARG A CA 1
ATOM 711 C C . ARG A 1 94 ? -19.663 1.646 13.031 1.00 92.25 94 ARG A C 1
ATOM 713 O O . ARG A 1 94 ? -18.802 2.521 13.136 1.00 92.25 94 ARG A O 1
ATOM 720 N N . VAL A 1 95 ? -19.517 0.418 13.510 1.00 93.00 95 VAL A N 1
ATOM 721 C CA . VAL A 1 95 ? -18.345 -0.009 14.276 1.00 93.00 95 VAL A CA 1
ATOM 722 C C . VAL A 1 95 ? -17.794 -1.331 13.764 1.00 93.00 95 VAL A C 1
ATOM 724 O O . VAL A 1 95 ? -18.469 -2.090 13.065 1.00 93.00 95 VAL A O 1
ATOM 727 N N . ILE A 1 96 ? -16.553 -1.607 14.138 1.00 92.38 96 ILE A N 1
ATOM 728 C CA . ILE A 1 96 ? -15.901 -2.898 13.961 1.00 92.38 96 ILE A CA 1
ATOM 729 C C . ILE A 1 96 ? -15.875 -3.565 15.331 1.00 92.38 96 ILE A C 1
ATOM 731 O O . ILE A 1 96 ? -15.196 -3.082 16.240 1.00 92.38 96 ILE A O 1
ATOM 735 N N . GLN A 1 97 ? -16.606 -4.668 15.466 1.00 88.06 97 GLN A N 1
ATOM 736 C CA . GLN A 1 97 ? -16.627 -5.463 16.691 1.00 88.06 97 GLN A CA 1
ATOM 737 C C . GLN A 1 97 ? -15.656 -6.633 16.555 1.00 88.06 97 GLN A C 1
ATOM 739 O O . GLN A 1 97 ? -15.643 -7.307 15.527 1.00 88.06 97 GLN A O 1
ATOM 744 N N . ASN A 1 98 ? -14.861 -6.894 17.596 1.00 83.56 98 ASN A N 1
ATOM 745 C CA . ASN A 1 98 ? -13.927 -8.028 17.665 1.00 83.56 98 ASN A CA 1
ATOM 746 C C . ASN A 1 98 ? -13.072 -8.223 16.388 1.00 83.56 98 ASN A C 1
ATOM 748 O O . ASN A 1 98 ? -13.144 -9.287 15.761 1.00 83.56 98 ASN A O 1
ATOM 752 N N . PRO A 1 99 ? -12.259 -7.229 15.972 1.00 84.25 99 PRO A N 1
ATOM 753 C CA . PRO A 1 99 ? -11.445 -7.360 14.768 1.00 84.25 99 PRO A CA 1
ATOM 754 C C . PRO A 1 99 ? -10.494 -8.558 14.887 1.00 84.25 99 PRO A C 1
ATOM 756 O O . PRO A 1 99 ? -9.745 -8.679 15.855 1.00 84.25 99 PRO A O 1
ATOM 759 N N . SER A 1 100 ? -10.485 -9.430 13.874 1.00 80.94 100 SER A N 1
ATOM 760 C CA . SER A 1 100 ? -9.624 -10.622 13.852 1.00 80.94 100 SER A CA 1
ATOM 761 C C . SER A 1 100 ? -8.128 -10.284 13.877 1.00 80.94 100 SER A C 1
ATOM 763 O O . SER A 1 100 ? -7.325 -11.068 14.376 1.00 80.94 100 SER A O 1
ATOM 765 N N . ASP A 1 101 ? -7.745 -9.129 13.321 1.00 88.00 101 ASP A N 1
ATOM 766 C CA . ASP A 1 101 ? -6.381 -8.595 13.355 1.00 88.00 101 ASP A CA 1
ATOM 767 C C . ASP A 1 101 ? -6.414 -7.058 13.361 1.00 88.00 101 ASP A C 1
ATOM 769 O O . ASP A 1 101 ? -7.082 -6.443 12.535 1.00 88.00 101 ASP A O 1
ATOM 773 N N . THR A 1 102 ? -5.667 -6.409 14.250 1.00 91.19 102 THR A N 1
ATOM 774 C CA . THR A 1 102 ? -5.605 -4.940 14.351 1.00 91.19 102 THR A CA 1
ATOM 775 C C . THR A 1 102 ? -4.535 -4.301 13.457 1.00 91.19 102 THR A C 1
ATOM 777 O O . THR A 1 102 ? -4.386 -3.082 13.455 1.00 91.19 102 THR A O 1
ATOM 780 N N . LEU A 1 103 ? -3.796 -5.082 12.658 1.00 93.38 103 LEU A N 1
ATOM 781 C CA . LEU A 1 103 ? -2.676 -4.608 11.837 1.00 93.38 103 LEU A CA 1
ATOM 782 C C . LEU A 1 103 ? -3.051 -3.443 10.913 1.00 93.38 103 LEU A C 1
ATOM 784 O O . LEU A 1 103 ? -2.290 -2.478 10.822 1.00 93.38 103 LEU A O 1
ATOM 788 N N . ILE A 1 104 ? -4.186 -3.510 10.213 1.00 94.00 104 ILE A N 1
ATOM 789 C CA . ILE A 1 104 ? -4.591 -2.438 9.291 1.00 94.00 104 ILE A CA 1
ATOM 790 C C . ILE A 1 104 ? -5.039 -1.199 10.069 1.00 94.00 104 ILE A C 1
ATOM 792 O O . ILE A 1 104 ? -4.590 -0.108 9.732 1.00 94.00 104 ILE A O 1
ATOM 796 N N . LEU A 1 105 ? -5.795 -1.360 11.159 1.00 92.69 105 LEU A N 1
ATOM 797 C CA . LEU A 1 105 ? -6.189 -0.259 12.054 1.00 92.69 105 LEU A CA 1
ATOM 798 C C . LEU A 1 105 ? -4.966 0.483 12.619 1.00 92.69 105 LEU A C 1
ATOM 800 O O . LEU A 1 105 ? -4.849 1.700 12.485 1.00 92.69 105 LEU A O 1
ATOM 804 N N . ASN A 1 106 ? -3.979 -0.256 13.133 1.00 93.00 106 ASN A N 1
ATOM 805 C CA . ASN A 1 106 ? -2.712 0.312 13.604 1.00 93.00 106 ASN A CA 1
ATOM 806 C C . ASN A 1 106 ? -1.938 1.005 12.473 1.00 93.00 106 ASN A C 1
ATOM 808 O O . ASN A 1 106 ? -1.237 1.993 12.694 1.00 93.00 106 ASN A O 1
ATOM 812 N N . THR A 1 107 ? -2.038 0.478 11.250 1.00 94.56 107 THR A N 1
ATOM 813 C CA . THR A 1 107 ? -1.369 1.054 10.081 1.00 94.56 107 THR A CA 1
ATOM 814 C C . THR A 1 107 ? -2.006 2.374 9.662 1.00 94.56 107 THR A C 1
ATOM 816 O O . THR A 1 107 ? -1.252 3.314 9.419 1.00 94.56 107 THR A O 1
ATOM 819 N N . ILE A 1 108 ? -3.343 2.459 9.657 1.00 93.31 108 ILE A N 1
ATOM 820 C CA . ILE A 1 108 ? -4.122 3.686 9.424 1.00 93.31 108 ILE A CA 1
ATOM 821 C C . ILE A 1 108 ? -3.758 4.749 10.473 1.00 93.31 108 ILE A C 1
ATOM 823 O O . ILE A 1 108 ? -3.432 5.883 10.124 1.00 93.31 108 ILE A O 1
ATOM 827 N N . ALA A 1 109 ? -3.690 4.369 11.752 1.00 90.75 109 ALA A N 1
ATOM 828 C CA . ALA A 1 109 ? -3.329 5.289 12.834 1.00 90.75 109 ALA A CA 1
ATOM 829 C C . ALA A 1 109 ? -1.912 5.895 12.688 1.00 90.75 109 ALA A C 1
ATOM 831 O O . ALA A 1 109 ? -1.665 7.036 13.084 1.00 90.75 109 ALA A O 1
ATOM 832 N N . GLU A 1 110 ? -0.963 5.169 12.085 1.00 90.50 110 GLU A N 1
ATOM 833 C CA . GLU A 1 110 ? 0.405 5.655 11.834 1.00 90.50 110 GLU A CA 1
ATOM 834 C C . GLU A 1 110 ? 0.512 6.501 10.540 1.00 90.50 110 GLU A C 1
ATOM 836 O O . GLU A 1 110 ? 1.570 7.069 10.234 1.00 90.50 110 GLU A O 1
ATOM 841 N N . GLU A 1 111 ? -0.562 6.627 9.750 1.00 89.62 111 GLU A N 1
ATOM 842 C CA . GLU A 1 111 ? -0.540 7.396 8.505 1.00 89.62 111 GLU A CA 1
ATOM 843 C C . GLU A 1 111 ? -0.455 8.901 8.719 1.00 89.62 111 GLU A C 1
ATOM 845 O O . GLU A 1 111 ? 0.257 9.559 7.964 1.00 89.62 111 GLU A O 1
ATOM 850 N N . LYS A 1 112 ? -1.122 9.464 9.727 1.00 88.56 112 LYS A N 1
ATOM 851 C CA . LYS A 1 112 ? -1.041 10.904 10.045 1.00 88.56 112 LYS A CA 1
ATOM 852 C C . LYS A 1 112 ? -1.140 11.794 8.790 1.00 88.56 112 LYS A C 1
ATOM 854 O O . LYS A 1 112 ? -0.273 12.638 8.551 1.00 88.56 112 LYS A O 1
ATOM 859 N N . LEU A 1 113 ? -2.132 11.526 7.934 1.00 88.88 113 LEU A N 1
ATOM 860 C CA . LEU A 1 113 ? -2.315 12.238 6.660 1.00 88.88 113 LEU A CA 1
ATOM 861 C C . LEU A 1 113 ? -2.731 13.697 6.869 1.00 88.88 113 LEU A C 1
ATOM 863 O O . LEU A 1 113 ? -2.389 14.536 6.045 1.00 88.88 113 LEU A O 1
ATOM 867 N N . GLU A 1 114 ? -3.361 13.995 8.006 1.00 83.56 114 GLU A N 1
ATOM 868 C CA . GLU A 1 114 ? -3.797 15.326 8.458 1.00 83.56 114 GLU A CA 1
ATOM 869 C C . GLU A 1 114 ? -2.676 16.382 8.491 1.00 83.56 114 GLU A C 1
ATOM 871 O O . GLU A 1 114 ? -2.945 17.576 8.488 1.00 83.56 114 GLU A O 1
ATOM 876 N N . VAL A 1 115 ? -1.404 15.964 8.497 1.00 87.00 115 VAL A N 1
ATOM 877 C CA . VAL A 1 115 ? -0.251 16.881 8.412 1.00 87.00 115 VAL A CA 1
ATOM 878 C C . VAL A 1 115 ? -0.188 17.595 7.052 1.00 87.00 115 VAL A C 1
ATOM 880 O O . VAL A 1 115 ? 0.473 18.625 6.924 1.00 87.00 115 VAL A O 1
ATOM 883 N N . PHE A 1 116 ? -0.840 17.043 6.028 1.00 89.50 116 PHE A N 1
ATOM 884 C CA . PHE A 1 116 ? -0.904 17.614 4.691 1.00 89.50 116 PHE A CA 1
ATOM 885 C C . PHE A 1 116 ? -2.276 18.240 4.453 1.00 89.50 116 PHE A C 1
ATOM 887 O O . PHE A 1 116 ? -3.301 17.573 4.574 1.00 89.50 116 PHE A O 1
ATOM 894 N N . ASP A 1 117 ? -2.274 19.511 4.063 1.00 89.56 117 ASP A N 1
ATOM 895 C CA . ASP A 1 117 ? -3.484 20.223 3.668 1.00 89.56 117 ASP A CA 1
ATOM 896 C C . ASP A 1 117 ? -3.816 19.918 2.199 1.00 89.56 117 ASP A C 1
ATOM 898 O O . ASP A 1 117 ? -3.029 20.228 1.299 1.00 89.56 117 ASP A O 1
ATOM 902 N N . ALA A 1 118 ? -4.936 19.230 1.975 1.00 91.88 118 ALA A N 1
ATOM 903 C CA . ALA A 1 118 ? -5.461 18.860 0.661 1.00 91.88 118 ALA A CA 1
ATOM 904 C C . ALA A 1 118 ? -6.947 18.476 0.757 1.00 91.88 118 ALA A C 1
ATOM 906 O O . ALA A 1 118 ? -7.454 18.227 1.859 1.00 91.88 118 ALA A O 1
ATOM 907 N N . ALA A 1 119 ? -7.629 18.410 -0.392 1.00 89.19 119 ALA A N 1
ATOM 908 C CA . ALA A 1 119 ? -9.085 18.287 -0.453 1.00 89.19 119 ALA A CA 1
ATOM 909 C C . ALA A 1 119 ? -9.595 16.901 -0.037 1.00 89.19 119 ALA A C 1
ATOM 911 O O . ALA A 1 119 ? -10.679 16.788 0.532 1.00 89.19 119 ALA A O 1
ATOM 912 N N . ASN A 1 120 ? -8.825 15.847 -0.316 1.00 91.44 120 ASN A N 1
ATOM 913 C CA . ASN A 1 120 ? -9.204 14.467 -0.026 1.00 91.44 120 ASN A CA 1
ATOM 914 C C . ASN A 1 120 ? -8.005 13.618 0.439 1.00 91.44 120 ASN A C 1
ATOM 916 O O . ASN A 1 120 ? -6.840 14.009 0.320 1.00 91.44 120 ASN A O 1
ATOM 920 N N . ASP A 1 121 ? -8.291 12.425 0.965 1.00 93.25 121 ASP A N 1
ATOM 921 C CA . ASP A 1 121 ? -7.270 11.505 1.482 1.00 93.25 121 ASP A CA 1
ATOM 922 C C . ASP A 1 121 ? -6.303 10.996 0.400 1.00 93.25 121 ASP A C 1
ATOM 924 O O . ASP A 1 121 ? -5.140 10.707 0.702 1.00 93.25 121 ASP A O 1
ATOM 928 N N . HIS A 1 122 ? -6.749 10.925 -0.859 1.00 95.56 122 HIS A N 1
ATOM 929 C CA . HIS A 1 122 ? -5.912 10.549 -1.998 1.00 95.56 122 HIS A CA 1
ATOM 930 C C . HIS A 1 122 ? -4.785 11.568 -2.215 1.00 95.56 122 HIS A C 1
ATOM 932 O O . HIS A 1 122 ? -3.603 11.212 -2.243 1.00 95.56 122 HIS A O 1
ATOM 938 N N . GLU A 1 123 ? -5.126 12.854 -2.285 1.00 95.75 123 GLU A N 1
ATOM 939 C CA . GLU A 1 123 ? -4.164 13.944 -2.431 1.00 95.75 123 GLU A CA 1
ATOM 940 C C . GLU A 1 123 ? -3.220 14.027 -1.225 1.00 95.75 123 GLU A C 1
ATOM 942 O O . GLU A 1 123 ? -2.003 14.147 -1.401 1.00 95.75 123 GLU A O 1
ATOM 947 N N . ARG A 1 124 ? -3.740 13.880 0.004 1.00 95.88 124 ARG A N 1
ATOM 948 C CA . ARG A 1 124 ? -2.904 13.842 1.221 1.00 95.88 124 ARG A CA 1
ATOM 949 C C . ARG A 1 124 ? -1.902 12.687 1.179 1.00 95.88 124 ARG A C 1
ATOM 951 O O . ARG A 1 124 ? -0.724 12.869 1.507 1.00 95.88 124 ARG A O 1
ATOM 958 N N . ALA A 1 125 ? -2.330 11.506 0.735 1.00 96.38 125 ALA A N 1
ATOM 959 C CA . ALA A 1 125 ? -1.456 10.353 0.555 1.00 96.38 125 ALA A CA 1
ATOM 960 C C . ALA A 1 125 ? -0.387 10.591 -0.527 1.00 96.38 125 ALA A C 1
ATOM 962 O O . ALA A 1 125 ? 0.792 10.294 -0.291 1.00 96.38 125 ALA A O 1
ATOM 963 N N . LEU A 1 126 ? -0.743 11.203 -1.663 1.00 96.56 126 LEU A N 1
ATOM 964 C CA . LEU A 1 126 ? 0.210 11.586 -2.712 1.00 96.56 126 LEU A CA 1
ATOM 965 C C . LEU A 1 126 ? 1.271 12.559 -2.184 1.00 96.56 126 LEU A C 1
ATOM 967 O O . LEU A 1 126 ? 2.470 12.334 -2.389 1.00 96.56 126 LEU A O 1
ATOM 971 N N . LEU A 1 127 ? 0.858 13.603 -1.459 1.00 96.12 127 LEU A N 1
ATOM 972 C CA . LEU A 1 127 ? 1.766 14.568 -0.830 1.00 96.12 127 LEU A CA 1
ATOM 973 C C . LEU A 1 127 ? 2.705 13.876 0.164 1.00 96.12 127 LEU A C 1
ATOM 975 O O . LEU A 1 127 ? 3.920 14.123 0.157 1.00 96.12 127 LEU A O 1
ATOM 979 N N . LYS A 1 128 ? 2.177 12.943 0.965 1.00 94.81 128 LYS A N 1
ATOM 980 C CA . LYS A 1 128 ? 2.986 12.151 1.890 1.00 94.81 128 LYS A CA 1
ATOM 981 C C . LYS A 1 128 ? 4.027 11.317 1.151 1.00 94.81 128 LYS A C 1
ATOM 983 O O . LYS A 1 128 ? 5.205 11.385 1.510 1.00 94.81 128 LYS A O 1
ATOM 988 N N . VAL A 1 129 ? 3.646 10.575 0.110 1.00 95.00 129 VAL A N 1
ATOM 989 C CA . VAL A 1 129 ? 4.590 9.788 -0.705 1.00 95.00 129 VAL A CA 1
ATOM 990 C C . VAL A 1 129 ? 5.642 10.695 -1.348 1.00 95.00 129 VAL A C 1
ATOM 992 O O . VAL A 1 129 ? 6.837 10.392 -1.275 1.00 95.00 129 VAL A O 1
ATOM 995 N N . TYR A 1 130 ? 5.238 11.840 -1.899 1.00 94.81 130 TYR A N 1
ATOM 996 C CA . TYR A 1 130 ? 6.150 12.818 -2.491 1.00 94.81 130 TYR A CA 1
ATOM 997 C C . TYR A 1 130 ? 7.187 13.322 -1.480 1.00 94.81 130 TYR A C 1
ATOM 999 O O . TYR A 1 130 ? 8.386 13.288 -1.768 1.00 94.81 130 TYR A O 1
ATOM 1007 N N . SER A 1 131 ? 6.756 13.700 -0.270 1.00 93.00 131 SER A N 1
ATOM 1008 C CA . SER A 1 131 ? 7.652 14.174 0.796 1.00 93.00 131 SER A CA 1
ATOM 1009 C C . SER A 1 131 ? 8.719 13.138 1.178 1.00 93.00 131 SER A C 1
ATOM 1011 O O . SER A 1 131 ? 9.853 13.491 1.507 1.00 93.00 131 SER A O 1
ATOM 1013 N N . LYS A 1 132 ? 8.384 11.840 1.091 1.00 92.25 132 LYS A N 1
ATOM 1014 C CA . LYS A 1 132 ? 9.312 10.738 1.377 1.00 92.25 132 LYS A CA 1
ATOM 1015 C C . LYS A 1 132 ? 10.279 10.450 0.235 1.00 92.25 132 LYS A C 1
ATOM 1017 O O . LYS A 1 132 ? 11.410 10.045 0.505 1.00 92.25 132 LYS A O 1
ATOM 1022 N N . LEU A 1 133 ? 9.841 10.615 -1.012 1.00 92.06 133 LEU A N 1
ATOM 1023 C CA . LEU A 1 133 ? 10.667 10.386 -2.200 1.00 92.06 133 LEU A CA 1
ATOM 1024 C C . LEU A 1 133 ? 11.600 11.563 -2.501 1.00 92.06 133 LEU A C 1
ATOM 1026 O O . LEU A 1 133 ? 12.689 11.357 -3.033 1.00 92.06 133 LEU A O 1
ATOM 1030 N N . ARG A 1 134 ? 11.182 12.789 -2.179 1.00 91.44 134 ARG A N 1
ATOM 1031 C CA . ARG A 1 134 ? 11.924 14.026 -2.448 1.00 91.44 134 ARG A CA 1
ATOM 1032 C C . ARG A 1 134 ? 12.021 14.894 -1.188 1.00 91.44 134 ARG A C 1
ATOM 1034 O O . ARG A 1 134 ? 11.438 15.981 -1.160 1.00 91.44 134 ARG A O 1
ATOM 1041 N N . PRO A 1 135 ? 12.763 14.447 -0.156 1.00 90.00 135 PRO A N 1
ATOM 1042 C CA . PRO A 1 135 ? 12.929 15.229 1.064 1.00 90.00 135 PRO A CA 1
ATOM 1043 C C . PRO A 1 135 ? 13.534 16.603 0.739 1.00 90.00 135 PRO A C 1
ATOM 1045 O O . PRO A 1 135 ? 14.487 16.698 -0.031 1.00 90.00 135 PRO A O 1
ATOM 1048 N N . GLY A 1 136 ? 12.957 17.664 1.306 1.00 86.25 136 GLY A N 1
ATOM 1049 C CA . GLY A 1 136 ? 13.415 19.047 1.124 1.00 86.25 136 GLY A CA 1
ATOM 1050 C C . GLY A 1 136 ? 12.740 19.833 -0.006 1.00 86.25 136 GLY A C 1
ATOM 1051 O O . GLY A 1 136 ? 12.905 21.046 -0.058 1.00 86.25 136 GLY A O 1
ATOM 1052 N N . ASN A 1 137 ? 11.945 19.195 -0.875 1.00 88.19 137 ASN A N 1
ATOM 1053 C CA . ASN A 1 137 ? 11.107 19.921 -1.835 1.00 88.19 137 ASN A CA 1
ATOM 1054 C C . ASN A 1 137 ? 9.705 20.135 -1.247 1.00 88.19 137 ASN A C 1
ATOM 1056 O O . ASN A 1 137 ? 9.113 19.155 -0.785 1.00 88.19 137 ASN A O 1
ATOM 1060 N N . PRO A 1 138 ? 9.141 21.356 -1.293 1.00 89.81 138 PRO A N 1
ATOM 1061 C CA . PRO A 1 138 ? 7.779 21.584 -0.828 1.00 89.81 138 PRO A CA 1
ATOM 1062 C C . PRO A 1 138 ? 6.799 20.737 -1.661 1.00 89.81 138 PRO A C 1
ATOM 1064 O O . PRO A 1 138 ? 6.868 20.768 -2.898 1.00 89.81 138 PRO A O 1
ATOM 1067 N N . PRO A 1 139 ? 5.935 19.931 -1.018 1.00 89.38 139 PRO A N 1
ATOM 1068 C CA . PRO A 1 139 ? 4.993 19.077 -1.723 1.00 89.38 139 PRO A CA 1
ATOM 1069 C C . PRO A 1 139 ? 3.860 19.934 -2.312 1.00 89.38 139 PRO A C 1
ATOM 1071 O O . PRO A 1 139 ? 3.320 20.808 -1.645 1.00 89.38 139 PRO A O 1
ATOM 1074 N N . GLN A 1 140 ? 3.524 19.693 -3.578 1.00 93.44 140 GLN A N 1
ATOM 1075 C CA . GLN A 1 140 ? 2.373 20.289 -4.267 1.00 93.44 140 GLN A CA 1
ATOM 1076 C C . GLN A 1 140 ? 1.573 19.158 -4.904 1.00 93.44 140 GLN A C 1
ATOM 1078 O O . GLN A 1 140 ? 2.188 18.241 -5.452 1.00 93.44 140 GLN A O 1
ATOM 1083 N N . VAL A 1 141 ? 0.240 19.228 -4.849 1.00 94.81 141 VAL A N 1
ATOM 1084 C CA . VAL A 1 141 ? -0.646 18.126 -5.263 1.00 94.81 141 VAL A CA 1
ATOM 1085 C C . VAL A 1 141 ? -0.371 17.721 -6.709 1.00 94.81 141 VAL A C 1
ATOM 1087 O O . VAL A 1 141 ? -0.047 16.567 -6.969 1.00 94.81 141 VAL A O 1
ATOM 1090 N N . GLU A 1 142 ? -0.351 18.688 -7.628 1.00 94.62 142 GLU A N 1
ATOM 1091 C CA . GLU A 1 142 ? -0.083 18.447 -9.051 1.00 94.62 142 GLU A CA 1
ATOM 1092 C C . GLU A 1 142 ? 1.269 17.754 -9.288 1.00 94.62 142 GLU A C 1
ATOM 1094 O O . GLU A 1 142 ? 1.361 16.760 -10.007 1.00 94.62 142 GLU A O 1
ATOM 1099 N N . LYS A 1 143 ? 2.335 18.228 -8.627 1.00 94.56 143 LYS A N 1
ATOM 1100 C CA . LYS A 1 143 ? 3.681 17.638 -8.746 1.00 94.56 143 LYS A CA 1
ATOM 1101 C C . LYS A 1 143 ? 3.762 16.251 -8.117 1.00 94.56 143 LYS A C 1
ATOM 1103 O O . LYS A 1 143 ? 4.513 15.405 -8.604 1.00 94.56 143 LYS A O 1
ATOM 1108 N N . ALA A 1 144 ? 3.036 16.026 -7.025 1.00 95.81 144 ALA A N 1
ATOM 1109 C CA . ALA A 1 144 ? 2.968 14.741 -6.350 1.00 95.81 144 ALA A CA 1
ATOM 1110 C C . ALA A 1 144 ? 2.239 13.705 -7.211 1.00 95.81 144 ALA A C 1
ATOM 1112 O O . ALA A 1 144 ? 2.787 12.624 -7.436 1.00 95.81 144 ALA A O 1
ATOM 1113 N N . ALA A 1 145 ? 1.080 14.074 -7.762 1.00 95.81 145 ALA A N 1
ATOM 1114 C CA . ALA A 1 145 ? 0.312 13.264 -8.699 1.00 95.81 145 ALA A CA 1
ATOM 1115 C C . ALA A 1 145 ? 1.138 12.931 -9.947 1.00 95.81 145 ALA A C 1
ATOM 1117 O O . ALA A 1 145 ? 1.299 11.760 -10.289 1.00 95.81 145 ALA A O 1
ATOM 1118 N N . GLN A 1 146 ? 1.767 13.935 -10.569 1.00 95.56 146 GLN A N 1
ATOM 1119 C CA . GLN A 1 146 ? 2.623 13.722 -11.735 1.00 95.56 146 GLN A CA 1
ATOM 1120 C C . GLN A 1 146 ? 3.796 12.783 -11.419 1.00 95.56 146 GLN A C 1
ATOM 1122 O O . GLN A 1 146 ? 4.072 11.856 -12.182 1.00 95.56 146 GLN A O 1
ATOM 1127 N N . LEU A 1 147 ? 4.489 12.988 -10.292 1.00 94.56 147 LEU A N 1
ATOM 1128 C CA . LEU A 1 147 ? 5.596 12.118 -9.894 1.00 94.56 147 LEU A CA 1
ATOM 1129 C C . LEU A 1 147 ? 5.125 10.673 -9.702 1.00 94.56 147 LEU A C 1
ATOM 1131 O O . LEU A 1 147 ? 5.829 9.748 -10.111 1.00 94.56 147 LEU A O 1
ATOM 1135 N N . PHE A 1 148 ? 3.970 10.478 -9.065 1.00 95.50 148 PHE A N 1
ATOM 1136 C CA . PHE A 1 148 ? 3.410 9.153 -8.825 1.00 95.50 148 PHE A CA 1
ATOM 1137 C C . PHE A 1 148 ? 3.024 8.471 -10.143 1.00 95.50 148 PHE A C 1
ATOM 1139 O O . PHE A 1 148 ? 3.449 7.338 -10.381 1.00 95.50 148 PHE A O 1
ATOM 1146 N N . GLN A 1 149 ? 2.349 9.200 -11.040 1.00 94.81 149 GLN A N 1
ATOM 1147 C CA . GLN A 1 149 ? 1.984 8.744 -12.382 1.00 94.81 149 GLN A CA 1
ATOM 1148 C C . GLN A 1 149 ? 3.203 8.292 -13.182 1.00 94.81 149 GLN A C 1
ATOM 1150 O O . GLN A 1 149 ? 3.265 7.160 -13.659 1.00 94.81 149 GLN A O 1
ATOM 1155 N N . GLU A 1 150 ? 4.224 9.142 -13.264 1.00 93.25 150 GLU A N 1
ATOM 1156 C CA . GLU A 1 150 ? 5.465 8.810 -13.957 1.00 93.25 150 GLU A CA 1
ATOM 1157 C C . GLU A 1 150 ? 6.190 7.618 -13.321 1.00 93.25 150 GLU A C 1
ATOM 1159 O O . GLU A 1 150 ? 6.902 6.884 -14.003 1.00 93.25 150 GLU A O 1
ATOM 1164 N N . LYS A 1 151 ? 6.095 7.434 -12.002 1.00 92.75 151 LYS A N 1
ATOM 1165 C CA . LYS A 1 151 ? 6.863 6.392 -11.319 1.00 92.75 151 LYS A CA 1
ATOM 1166 C C . LYS A 1 151 ? 6.200 5.022 -11.389 1.00 92.75 151 LYS A C 1
ATOM 1168 O O . LYS A 1 151 ? 6.931 4.038 -11.484 1.00 92.75 151 LYS A O 1
ATOM 1173 N N . PHE A 1 152 ? 4.875 4.951 -11.297 1.00 93.56 152 PHE A N 1
ATOM 1174 C CA . PHE A 1 152 ? 4.157 3.684 -11.131 1.00 93.56 152 PHE A CA 1
ATOM 1175 C C . PHE A 1 152 ? 3.260 3.317 -12.308 1.00 93.56 152 PHE A C 1
ATOM 1177 O O . PHE A 1 152 ? 3.051 2.127 -12.507 1.00 93.56 152 PHE A O 1
ATOM 1184 N N . PHE A 1 153 ? 2.803 4.289 -13.103 1.00 91.88 153 PHE A N 1
ATOM 1185 C CA . PHE A 1 153 ? 1.843 4.071 -14.190 1.00 91.88 153 PHE A CA 1
ATOM 1186 C C . PHE A 1 153 ? 2.429 4.303 -15.598 1.00 91.88 153 PHE A C 1
ATOM 1188 O O . PHE A 1 153 ? 1.808 3.930 -16.588 1.00 91.88 153 PHE A O 1
ATOM 1195 N N . ASP A 1 154 ? 3.634 4.876 -15.719 1.00 89.62 154 ASP A N 1
ATOM 1196 C CA . ASP A 1 154 ? 4.333 5.022 -17.007 1.00 89.62 154 ASP A CA 1
ATOM 1197 C C . ASP A 1 154 ? 5.136 3.760 -17.369 1.00 89.62 154 ASP A C 1
ATOM 1199 O O . ASP A 1 154 ? 6.204 3.488 -16.807 1.00 89.62 154 ASP A O 1
ATOM 1203 N N . ASP A 1 155 ? 4.682 3.053 -18.403 1.00 85.44 155 ASP A N 1
ATOM 1204 C CA . ASP A 1 155 ? 5.326 1.868 -18.985 1.00 85.44 155 ASP A CA 1
ATOM 1205 C C . ASP A 1 155 ? 6.773 2.099 -19.464 1.00 85.44 155 ASP A C 1
ATOM 1207 O O . ASP A 1 155 ? 7.555 1.161 -19.664 1.00 85.44 155 ASP A O 1
ATOM 1211 N N . ASN A 1 156 ? 7.190 3.342 -19.695 1.00 83.44 156 ASN A N 1
ATOM 1212 C CA . ASN A 1 156 ? 8.583 3.626 -20.032 1.00 83.44 156 ASN A CA 1
ATOM 1213 C C . ASN A 1 156 ? 9.501 3.567 -18.807 1.00 83.44 156 ASN A C 1
ATOM 1215 O O . ASN A 1 156 ? 10.703 3.334 -18.969 1.00 83.44 156 ASN A O 1
ATOM 1219 N N . ARG A 1 157 ? 8.959 3.800 -17.608 1.00 83.25 157 ARG A N 1
ATOM 1220 C CA . ARG A 1 157 ? 9.709 3.940 -16.353 1.00 83.25 157 ARG A CA 1
ATOM 1221 C C . ARG A 1 157 ? 9.532 2.745 -15.429 1.00 83.25 157 ARG A C 1
ATOM 1223 O O . ARG A 1 157 ? 10.515 2.314 -14.829 1.00 83.25 157 ARG A O 1
ATOM 1230 N N . TYR A 1 158 ? 8.331 2.182 -15.365 1.00 86.69 158 TYR A N 1
ATOM 1231 C CA . TYR A 1 158 ? 8.025 0.990 -14.589 1.00 86.69 158 TYR A CA 1
ATOM 1232 C C . TYR A 1 158 ? 7.378 -0.065 -15.476 1.00 86.69 158 TYR A C 1
ATOM 1234 O O . TYR A 1 158 ? 6.424 0.210 -16.192 1.00 86.69 158 TYR A O 1
ATOM 1242 N N . ARG A 1 159 ? 7.906 -1.292 -15.438 1.00 85.31 159 ARG A N 1
ATOM 1243 C CA . ARG A 1 159 ? 7.277 -2.448 -16.082 1.00 85.31 159 ARG A CA 1
ATOM 1244 C C . ARG A 1 159 ? 7.458 -3.676 -15.223 1.00 85.31 159 ARG A C 1
ATOM 1246 O O . ARG A 1 159 ? 8.581 -4.123 -14.998 1.00 85.31 159 ARG A O 1
ATOM 1253 N N . LEU A 1 160 ? 6.337 -4.262 -14.850 1.00 87.56 160 LEU A N 1
ATOM 1254 C CA . LEU A 1 160 ? 6.247 -5.583 -14.261 1.00 87.56 160 LEU A CA 1
ATOM 1255 C C . LEU A 1 160 ? 6.739 -6.660 -15.250 1.00 87.56 160 LEU A C 1
ATOM 1257 O O . LEU A 1 160 ? 7.387 -7.632 -14.861 1.00 87.56 160 LEU A O 1
ATOM 1261 N N . GLY A 1 161 ? 6.482 -6.442 -16.546 1.00 87.81 161 GLY A N 1
ATOM 1262 C CA . GLY A 1 161 ? 6.784 -7.383 -17.624 1.00 87.81 161 GLY A CA 1
ATOM 1263 C C . GLY A 1 161 ? 5.810 -8.564 -17.652 1.00 87.81 161 GLY A C 1
ATOM 1264 O O . GLY A 1 161 ? 5.176 -8.875 -16.647 1.00 87.81 161 GLY A O 1
ATOM 1265 N N . LYS A 1 162 ? 5.726 -9.260 -18.794 1.00 89.44 162 LYS A N 1
ATOM 1266 C CA . LYS A 1 162 ? 4.787 -10.384 -18.988 1.00 89.44 162 LYS A CA 1
ATOM 1267 C C . LYS A 1 162 ? 4.925 -11.456 -17.907 1.00 89.44 162 LYS A C 1
ATOM 1269 O O . LYS A 1 162 ? 3.952 -11.828 -17.270 1.00 89.44 162 LYS A O 1
ATOM 1274 N N . VAL A 1 163 ? 6.162 -11.872 -17.619 1.00 89.06 163 VAL A N 1
ATOM 1275 C CA . VAL A 1 163 ? 6.448 -12.872 -16.574 1.00 89.06 163 VAL A CA 1
ATOM 1276 C C . VAL A 1 163 ? 6.045 -12.371 -15.185 1.00 89.06 163 VAL A C 1
ATOM 1278 O O . VAL A 1 163 ? 5.546 -13.148 -14.378 1.00 89.06 163 VAL A O 1
ATOM 1281 N N . GLY A 1 164 ? 6.253 -11.087 -14.883 1.00 91.88 164 GLY A N 1
ATOM 1282 C CA . GLY A 1 164 ? 5.846 -10.519 -13.600 1.00 91.88 164 GLY A CA 1
ATOM 1283 C C . GLY A 1 164 ? 4.323 -10.491 -13.454 1.00 91.88 164 GLY A C 1
ATOM 1284 O O . GLY A 1 164 ? 3.814 -10.950 -12.435 1.00 91.88 164 GLY A O 1
ATOM 1285 N N . ARG A 1 165 ? 3.603 -10.038 -14.491 1.00 94.56 165 ARG A N 1
ATOM 1286 C CA . ARG A 1 165 ? 2.131 -10.022 -14.540 1.00 94.56 165 ARG A CA 1
ATOM 1287 C C . ARG A 1 165 ? 1.563 -11.430 -14.407 1.00 94.56 165 ARG A C 1
ATOM 1289 O O . ARG A 1 165 ? 0.764 -11.669 -13.511 1.00 94.56 165 ARG A O 1
ATOM 1296 N N . PHE A 1 166 ? 2.087 -12.378 -15.181 1.00 92.81 166 PHE A N 1
ATOM 1297 C CA . PHE A 1 166 ? 1.757 -13.798 -15.073 1.00 92.81 166 PHE A CA 1
ATOM 1298 C C . PHE A 1 166 ? 1.941 -14.338 -13.645 1.00 92.81 166 PHE A C 1
ATOM 1300 O O . PHE A 1 166 ? 1.083 -15.054 -13.134 1.00 92.81 166 PHE A O 1
ATOM 1307 N N . ARG A 1 167 ? 3.040 -13.981 -12.962 1.00 92.00 167 ARG A N 1
ATOM 1308 C CA . ARG A 1 167 ? 3.284 -14.427 -11.581 1.00 92.00 167 ARG A CA 1
ATOM 1309 C C . ARG A 1 167 ? 2.308 -13.818 -10.580 1.00 92.00 167 ARG A C 1
ATOM 1311 O O . ARG A 1 167 ? 1.856 -14.552 -9.710 1.00 92.00 167 ARG A O 1
ATOM 1318 N N . ILE A 1 168 ? 1.987 -12.528 -10.692 1.00 94.44 168 ILE A N 1
ATOM 1319 C CA . ILE A 1 168 ? 0.982 -11.878 -9.832 1.00 94.44 168 ILE A CA 1
ATOM 1320 C C . ILE A 1 168 ? -0.382 -12.539 -10.039 1.00 94.44 168 ILE A C 1
ATOM 1322 O O . ILE A 1 168 ? -0.998 -12.974 -9.070 1.00 94.44 168 ILE A O 1
ATOM 1326 N N . ASN A 1 169 ? -0.796 -12.692 -11.296 1.00 95.31 169 ASN A N 1
ATOM 1327 C CA . ASN A 1 169 ? -2.060 -13.321 -11.659 1.00 95.31 169 ASN A CA 1
ATOM 1328 C C . ASN A 1 169 ? -2.168 -14.737 -11.105 1.00 95.31 169 ASN A C 1
ATOM 1330 O O . ASN A 1 169 ? -3.129 -15.062 -10.425 1.00 95.31 169 ASN A O 1
ATOM 1334 N N . ARG A 1 170 ? -1.137 -15.562 -11.307 1.00 92.69 170 ARG A N 1
ATOM 1335 C CA . ARG A 1 170 ? -1.113 -16.932 -10.789 1.00 92.69 170 ARG A CA 1
ATOM 1336 C C . ARG A 1 170 ? -1.075 -16.994 -9.260 1.00 92.69 170 ARG A C 1
ATOM 1338 O O . ARG A 1 170 ? -1.581 -17.949 -8.684 1.00 92.69 170 ARG A O 1
ATOM 1345 N N . LYS A 1 171 ? -0.427 -16.030 -8.597 1.00 92.00 171 LYS A N 1
ATOM 1346 C CA . LYS A 1 171 ? -0.292 -16.011 -7.133 1.00 92.00 171 LYS A CA 1
ATOM 1347 C C . LYS A 1 171 ? -1.596 -15.628 -6.438 1.00 92.00 171 LYS A C 1
ATOM 1349 O O . LYS A 1 171 ? -1.872 -16.170 -5.374 1.00 92.00 171 LYS A O 1
ATOM 1354 N N . PHE A 1 172 ? -2.353 -14.703 -7.022 1.00 93.69 172 PHE A N 1
ATOM 1355 C CA . PHE A 1 172 ? -3.573 -14.147 -6.430 1.00 93.69 172 PHE A CA 1
ATOM 1356 C C . PHE A 1 172 ? -4.853 -14.535 -7.175 1.00 93.69 172 PHE A C 1
ATOM 1358 O O . PHE A 1 172 ? -5.897 -13.952 -6.901 1.00 93.69 172 PHE A O 1
ATOM 1365 N N . ASP A 1 173 ? -4.755 -15.492 -8.099 1.00 92.00 173 ASP A N 1
ATOM 1366 C CA . ASP A 1 173 ? -5.853 -15.978 -8.938 1.00 92.00 173 ASP A CA 1
ATOM 1367 C C . ASP A 1 173 ? -6.607 -14.838 -9.648 1.00 92.00 173 ASP A C 1
ATOM 1369 O O . ASP A 1 173 ? -7.814 -14.656 -9.506 1.00 92.00 173 ASP A O 1
ATOM 1373 N N . LEU A 1 174 ? -5.852 -13.994 -10.361 1.00 94.75 174 LEU A N 1
ATOM 1374 C CA . LEU A 1 174 ? -6.384 -12.836 -11.084 1.00 94.75 174 LEU A CA 1
ATOM 1375 C C . LEU A 1 174 ? -6.395 -13.084 -12.590 1.00 94.75 174 LEU A C 1
ATOM 1377 O O . LEU A 1 174 ? -5.394 -13.523 -13.158 1.00 94.75 174 LEU A O 1
ATOM 1381 N N . ASP A 1 175 ? -7.484 -12.688 -13.243 1.00 95.25 175 ASP A N 1
ATOM 1382 C CA . ASP A 1 175 ? -7.637 -12.730 -14.699 1.00 95.25 175 ASP A CA 1
ATOM 1383 C C . ASP A 1 175 ? -7.357 -11.352 -15.318 1.00 95.25 175 ASP A C 1
ATOM 1385 O O . ASP A 1 175 ? -8.250 -10.619 -15.739 1.00 95.25 175 ASP A O 1
ATOM 1389 N N . VAL A 1 176 ? -6.086 -10.943 -15.273 1.00 94.94 176 VAL A N 1
ATOM 1390 C CA . VAL A 1 176 ? -5.631 -9.654 -15.816 1.00 94.94 176 VAL A CA 1
ATOM 1391 C C . VAL A 1 176 ? -4.817 -9.898 -17.080 1.00 94.94 176 VAL A C 1
ATOM 1393 O O . VAL A 1 176 ? -3.877 -10.695 -17.035 1.00 94.94 176 VAL A O 1
ATOM 1396 N N . PRO A 1 177 ? -5.072 -9.182 -18.180 1.00 94.50 177 PRO A N 1
ATOM 1397 C CA . PRO A 1 177 ? -4.271 -9.298 -19.393 1.00 94.50 177 PRO A CA 1
ATOM 1398 C C . PRO A 1 177 ? -2.754 -9.140 -19.157 1.00 94.50 177 PRO A C 1
ATOM 1400 O O . PRO A 1 177 ? -2.300 -8.308 -18.367 1.00 94.50 177 PRO A O 1
ATOM 1403 N N . GLU A 1 178 ? -1.934 -9.948 -19.842 1.00 90.50 178 GLU A N 1
ATOM 1404 C CA . GLU A 1 178 ? -0.466 -9.924 -19.692 1.00 90.50 178 GLU A CA 1
ATOM 1405 C C . GLU A 1 178 ? 0.200 -8.652 -20.237 1.00 90.50 178 GLU A C 1
ATOM 1407 O O . GLU A 1 178 ? 1.374 -8.397 -19.950 1.00 90.50 178 GLU A O 1
ATOM 1412 N N . ASP A 1 179 ? -0.518 -7.874 -21.045 1.00 90.38 179 ASP A N 1
ATOM 1413 C CA . ASP A 1 179 ? -0.109 -6.566 -21.553 1.00 90.38 179 ASP A CA 1
ATOM 1414 C C . ASP A 1 179 ? -0.262 -5.447 -20.510 1.00 90.38 179 ASP A C 1
ATOM 1416 O O . ASP A 1 179 ? 0.329 -4.384 -20.683 1.00 90.38 179 ASP A O 1
ATOM 1420 N N . GLN A 1 180 ? -0.930 -5.707 -19.381 1.00 90.75 180 GLN A N 1
ATOM 1421 C CA . GLN A 1 180 ? -1.002 -4.795 -18.245 1.00 90.75 180 GLN A CA 1
ATOM 1422 C C . GLN A 1 180 ? 0.350 -4.720 -17.508 1.00 90.75 180 GLN A C 1
ATOM 1424 O O . GLN A 1 180 ? 0.657 -5.515 -16.608 1.00 90.75 180 GLN A O 1
ATOM 1429 N N . MET A 1 181 ? 1.184 -3.751 -17.901 1.00 89.19 181 MET A N 1
ATOM 1430 C CA . MET A 1 181 ? 2.596 -3.661 -17.501 1.00 89.19 181 MET A CA 1
ATOM 1431 C C . MET A 1 181 ? 2.856 -2.946 -16.169 1.00 89.19 181 MET A C 1
ATOM 1433 O O . MET A 1 181 ? 3.957 -3.098 -15.638 1.00 89.19 181 MET A O 1
ATOM 1437 N N . PHE A 1 182 ? 1.899 -2.210 -15.605 1.00 91.50 182 PHE A N 1
ATOM 1438 C CA . PHE A 1 182 ? 2.034 -1.553 -14.298 1.00 91.50 182 PHE A CA 1
ATOM 1439 C C . PHE A 1 182 ? 1.203 -2.231 -13.206 1.00 91.50 182 PHE A C 1
ATOM 1441 O O . PHE A 1 182 ? 0.282 -2.986 -13.515 1.00 91.50 182 PHE A O 1
ATOM 1448 N N . ILE A 1 183 ? 1.532 -1.972 -11.935 1.00 92.06 183 ILE A N 1
ATOM 1449 C CA . ILE A 1 183 ? 0.816 -2.513 -10.768 1.00 92.06 183 ILE A CA 1
ATOM 1450 C C . ILE A 1 183 ? -0.502 -1.762 -10.534 1.00 92.06 183 ILE A C 1
ATOM 1452 O O . ILE A 1 183 ? -0.524 -0.535 -10.567 1.00 92.06 183 ILE A O 1
ATOM 1456 N N . ARG A 1 184 ? -1.596 -2.489 -10.303 1.00 93.12 184 ARG A N 1
ATOM 1457 C CA . ARG A 1 184 ? -2.932 -1.922 -10.052 1.00 93.12 184 ARG A CA 1
ATOM 1458 C C . ARG A 1 184 ? -3.228 -1.848 -8.551 1.00 93.12 184 ARG A C 1
ATOM 1460 O O . ARG A 1 184 ? -2.629 -2.592 -7.772 1.00 93.12 184 ARG A O 1
ATOM 1467 N N . GLY A 1 185 ? -4.196 -1.015 -8.162 1.00 93.69 185 GLY A N 1
ATOM 1468 C CA . GLY A 1 185 ? -4.711 -0.962 -6.787 1.00 93.69 185 GLY A CA 1
ATOM 1469 C C . GLY A 1 185 ? -5.164 -2.335 -6.286 1.00 93.69 185 GLY A C 1
ATOM 1470 O O . GLY A 1 185 ? -4.710 -2.785 -5.237 1.00 93.69 185 GLY A O 1
ATOM 1471 N N . GLU A 1 186 ? -5.934 -3.062 -7.102 1.00 93.81 186 GLU A N 1
ATOM 1472 C CA . GLU A 1 186 ? -6.361 -4.442 -6.823 1.00 93.81 186 GLU A CA 1
ATOM 1473 C C . GLU A 1 186 ? -5.188 -5.398 -6.575 1.00 93.81 186 GLU A C 1
ATOM 1475 O O . GLU A 1 186 ? -5.231 -6.207 -5.650 1.00 93.81 186 GLU A O 1
ATOM 1480 N N . ASP A 1 187 ? -4.118 -5.303 -7.375 1.00 95.00 187 ASP A N 1
ATOM 1481 C CA . ASP A 1 187 ? -2.952 -6.178 -7.218 1.00 95.00 187 ASP A CA 1
ATOM 1482 C C . ASP A 1 187 ? -2.305 -5.945 -5.845 1.00 95.00 187 ASP A C 1
ATOM 1484 O O . ASP A 1 187 ? -1.931 -6.888 -5.147 1.00 95.00 187 ASP A O 1
ATOM 1488 N N . PHE A 1 188 ? -2.189 -4.679 -5.437 1.00 95.44 188 PHE A N 1
ATOM 1489 C CA . PHE A 1 188 ? -1.612 -4.308 -4.150 1.00 95.44 188 PHE A CA 1
ATOM 1490 C C . PHE A 1 188 ? -2.538 -4.648 -2.974 1.00 95.44 188 PHE A C 1
ATOM 1492 O O . PHE A 1 188 ? -2.064 -5.117 -1.938 1.00 95.44 188 PHE A O 1
ATOM 1499 N N . LEU A 1 189 ? -3.853 -4.500 -3.146 1.00 94.81 189 LEU A N 1
ATOM 1500 C CA . LEU A 1 189 ? -4.854 -4.941 -2.177 1.00 94.81 189 LEU A CA 1
ATOM 1501 C C . LEU A 1 189 ? -4.720 -6.445 -1.899 1.00 94.81 189 LEU A C 1
ATOM 1503 O O . LEU A 1 189 ? -4.654 -6.852 -0.738 1.00 94.81 189 LEU A O 1
ATOM 1507 N N . ARG A 1 190 ? -4.583 -7.267 -2.950 1.00 95.19 190 ARG A N 1
ATOM 1508 C CA . ARG A 1 190 ? -4.350 -8.716 -2.822 1.00 95.19 190 ARG A CA 1
ATOM 1509 C C . ARG A 1 190 ? -3.043 -9.042 -2.108 1.00 95.19 190 ARG A C 1
ATOM 1511 O O . ARG A 1 190 ? -3.011 -9.974 -1.311 1.00 95.19 190 ARG A O 1
ATOM 1518 N N . VAL A 1 191 ? -1.984 -8.259 -2.325 1.00 95.19 191 VAL A N 1
ATOM 1519 C CA . VAL A 1 191 ? -0.724 -8.404 -1.573 1.00 95.19 191 VAL A CA 1
ATOM 1520 C C . VAL A 1 191 ? -0.948 -8.170 -0.077 1.00 95.19 191 VAL A C 1
ATOM 1522 O O . VAL A 1 191 ? -0.460 -8.955 0.736 1.00 95.19 191 VAL A O 1
ATOM 1525 N N . ILE A 1 192 ? -1.688 -7.122 0.304 1.00 94.81 192 ILE A N 1
ATOM 1526 C CA . ILE A 1 192 ? -1.988 -6.841 1.716 1.00 94.81 192 ILE A CA 1
ATOM 1527 C C . ILE A 1 192 ? -2.843 -7.964 2.318 1.00 94.81 192 ILE A C 1
ATOM 1529 O O . ILE A 1 192 ? -2.499 -8.470 3.386 1.00 94.81 192 ILE A O 1
ATOM 1533 N N . GLN A 1 193 ? -3.898 -8.399 1.620 1.00 93.44 193 GLN A N 1
ATOM 1534 C CA . GLN A 1 193 ? -4.744 -9.521 2.048 1.00 93.44 193 GLN A CA 1
ATOM 1535 C C . GLN A 1 193 ? -3.922 -10.799 2.250 1.00 93.44 193 GLN A C 1
ATOM 1537 O O . GLN A 1 193 ? -4.017 -11.431 3.295 1.00 93.44 193 GLN A O 1
ATOM 1542 N N . TYR A 1 194 ? -3.026 -11.122 1.316 1.00 94.19 194 TYR A N 1
ATOM 1543 C CA . TYR A 1 194 ? -2.156 -12.290 1.427 1.00 94.19 194 TYR A CA 1
ATOM 1544 C C . TYR A 1 194 ? -1.229 -12.214 2.651 1.00 94.19 194 TYR A C 1
ATOM 1546 O O . TYR A 1 194 ? -0.995 -13.217 3.321 1.00 94.19 194 TYR A O 1
ATOM 1554 N N . ILE A 1 195 ? -0.714 -11.026 2.990 1.00 93.81 195 ILE A N 1
ATOM 1555 C CA . ILE A 1 195 ? 0.089 -10.824 4.208 1.00 93.81 195 ILE A CA 1
ATOM 1556 C C . ILE A 1 195 ? -0.754 -11.055 5.472 1.00 93.81 195 ILE A C 1
ATOM 1558 O O . ILE A 1 195 ? -0.254 -11.653 6.428 1.00 93.81 195 ILE A O 1
ATOM 1562 N N . LEU A 1 196 ? -2.014 -10.614 5.485 1.00 92.44 196 LEU A N 1
ATOM 1563 C CA . LEU A 1 196 ? -2.941 -10.859 6.597 1.00 92.44 196 LEU A CA 1
ATOM 1564 C C . LEU A 1 196 ? -3.299 -12.346 6.724 1.00 92.44 196 LEU A C 1
ATOM 1566 O O . LEU A 1 196 ? -3.276 -12.891 7.829 1.00 92.44 196 LEU A O 1
ATOM 1570 N N . ASP A 1 197 ? -3.545 -13.032 5.607 1.00 92.69 197 ASP A N 1
ATOM 1571 C CA . ASP A 1 197 ? -3.806 -14.475 5.577 1.00 92.69 197 ASP A CA 1
ATOM 1572 C C . ASP A 1 197 ? -2.598 -15.276 6.101 1.00 92.69 197 ASP A C 1
ATOM 1574 O O . ASP A 1 197 ? -2.761 -16.228 6.869 1.00 92.69 197 ASP A O 1
ATOM 1578 N N . LEU A 1 198 ? -1.369 -14.862 5.755 1.00 92.69 198 LEU A N 1
ATOM 1579 C CA . LEU A 1 198 ? -0.137 -15.451 6.296 1.00 92.69 198 LEU A CA 1
ATOM 1580 C C . LEU A 1 198 ? -0.022 -15.259 7.808 1.00 92.69 198 LEU A C 1
ATOM 1582 O O . LEU A 1 198 ? 0.372 -16.184 8.520 1.00 92.69 198 LEU A O 1
ATOM 1586 N N . ARG A 1 199 ? -0.331 -14.055 8.296 1.00 91.31 199 ARG A N 1
ATOM 1587 C CA . ARG A 1 199 ? -0.222 -13.701 9.716 1.00 91.31 199 ARG A CA 1
ATOM 1588 C C . ARG A 1 199 ? -1.240 -14.455 10.567 1.00 91.31 199 ARG A C 1
ATOM 1590 O O . ARG A 1 199 ? -0.875 -14.994 11.607 1.00 91.31 199 ARG A O 1
ATOM 1597 N N . SER A 1 200 ? -2.482 -14.531 10.101 1.00 90.56 200 SER A N 1
ATOM 1598 C CA . SER A 1 200 ? -3.574 -15.238 10.779 1.00 90.56 200 SER A CA 1
ATOM 1599 C C . SER A 1 200 ? -3.518 -16.762 10.606 1.00 90.56 200 SER A C 1
ATOM 1601 O O . SER A 1 200 ? -4.275 -17.474 11.260 1.00 90.56 200 SER A O 1
ATOM 1603 N N . ASN A 1 201 ? -2.624 -17.285 9.751 1.00 90.81 201 ASN A N 1
ATOM 1604 C CA . ASN A 1 201 ? -2.625 -18.686 9.314 1.00 90.81 201 ASN A CA 1
ATOM 1605 C C . ASN A 1 201 ? -4.009 -19.140 8.821 1.00 90.81 201 ASN A C 1
ATOM 1607 O O . ASN A 1 201 ? -4.417 -20.278 9.075 1.00 90.81 201 ASN A O 1
ATOM 1611 N N . ARG A 1 202 ? -4.731 -18.253 8.126 1.00 88.75 202 ARG A N 1
ATOM 1612 C CA . ARG A 1 202 ? -6.102 -18.513 7.691 1.00 88.75 202 ARG A CA 1
ATOM 1613 C C . ARG A 1 202 ? -6.173 -19.789 6.858 1.00 88.75 202 ARG A C 1
ATOM 1615 O O . ARG A 1 202 ? -5.376 -20.009 5.942 1.00 88.75 202 ARG A O 1
ATOM 1622 N N . VAL A 1 203 ? -7.159 -20.617 7.179 1.00 89.75 203 VAL A N 1
ATOM 1623 C CA . VAL A 1 203 ? -7.449 -21.872 6.490 1.00 89.75 203 VAL A CA 1
ATOM 1624 C C . VAL A 1 203 ? -8.687 -21.674 5.626 1.00 89.75 203 VAL A C 1
ATOM 1626 O O . VAL A 1 203 ? -9.662 -21.068 6.064 1.00 89.75 203 VAL A O 1
ATOM 1629 N N . ASP A 1 204 ? -8.634 -22.160 4.393 1.00 88.06 204 ASP A N 1
ATOM 1630 C CA . ASP A 1 204 ? -9.782 -22.197 3.498 1.00 88.06 204 ASP A CA 1
ATOM 1631 C C . ASP A 1 204 ? -10.805 -23.220 4.029 1.00 88.06 204 ASP A C 1
ATOM 1633 O O . ASP A 1 204 ? -10.465 -24.405 4.146 1.00 88.06 204 ASP A O 1
ATOM 1637 N N . PRO A 1 205 ? -12.047 -22.800 4.342 1.00 87.06 205 PRO A N 1
ATOM 1638 C CA . PRO A 1 205 ? -13.084 -23.690 4.861 1.00 87.06 205 PRO A CA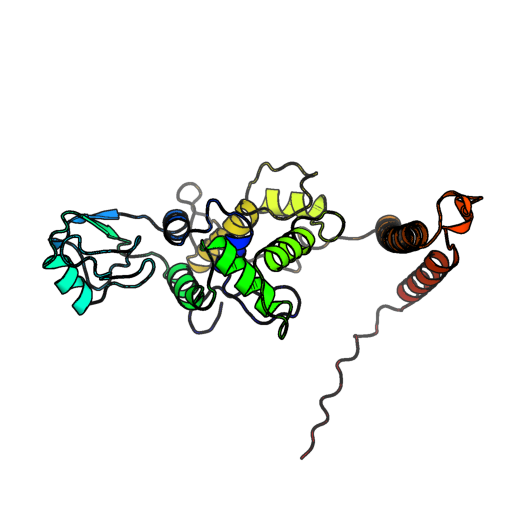 1
ATOM 1639 C C . PRO A 1 205 ? -13.403 -24.873 3.943 1.00 87.06 205 PRO A C 1
ATOM 1641 O O . PRO A 1 205 ? -13.787 -25.933 4.430 1.00 87.06 205 PRO A O 1
ATOM 1644 N N . ASN A 1 206 ? -13.238 -24.713 2.626 1.00 88.50 206 ASN A N 1
ATOM 1645 C CA . ASN A 1 206 ? -13.603 -25.741 1.653 1.00 88.50 206 ASN A CA 1
ATOM 1646 C C . ASN A 1 206 ? -12.522 -26.816 1.510 1.00 88.50 206 ASN A C 1
ATOM 1648 O O . ASN A 1 206 ? -12.829 -27.991 1.317 1.00 88.50 206 ASN A O 1
ATOM 1652 N N . THR A 1 207 ? -11.249 -26.422 1.578 1.00 88.31 207 THR A N 1
ATOM 1653 C CA . THR A 1 207 ? -10.119 -27.327 1.319 1.00 88.31 207 THR A CA 1
ATOM 1654 C C . THR A 1 207 ? -9.387 -27.766 2.585 1.00 88.31 207 THR A C 1
ATOM 1656 O O . THR A 1 207 ? -8.606 -28.718 2.535 1.00 88.31 207 THR A O 1
ATOM 1659 N N . GLY A 1 208 ? -9.598 -27.082 3.715 1.00 87.31 208 GLY A N 1
ATOM 1660 C CA . GLY A 1 208 ? -8.879 -27.323 4.968 1.00 87.31 208 GLY A CA 1
ATOM 1661 C C . GLY A 1 208 ? -7.386 -26.979 4.897 1.00 87.31 208 GLY A C 1
ATOM 1662 O O . GLY A 1 208 ? -6.624 -27.334 5.797 1.00 87.31 208 GLY A O 1
ATOM 1663 N N . ARG A 1 209 ? -6.938 -26.307 3.828 1.00 87.56 209 ARG A N 1
ATOM 1664 C CA . ARG A 1 209 ? -5.540 -25.905 3.613 1.00 87.56 209 ARG A CA 1
ATOM 1665 C C . ARG A 1 209 ? -5.357 -24.424 3.914 1.00 87.56 209 ARG A C 1
ATOM 1667 O O . ARG A 1 209 ? -6.300 -23.645 3.833 1.00 87.56 209 ARG A O 1
ATOM 1674 N N . LYS A 1 210 ? -4.131 -24.022 4.254 1.00 89.25 210 LYS A N 1
ATOM 1675 C CA . LYS A 1 210 ? -3.808 -22.602 4.441 1.00 89.25 210 LYS A CA 1
ATOM 1676 C C . LYS A 1 210 ? -4.034 -21.842 3.134 1.00 89.25 210 LYS A C 1
ATOM 1678 O O . LYS A 1 210 ? -3.536 -22.275 2.097 1.00 89.25 210 LYS A O 1
ATOM 1683 N N . VAL A 1 211 ? -4.733 -20.711 3.212 1.00 88.94 211 VAL A N 1
ATOM 1684 C CA . VAL A 1 211 ? -4.973 -19.813 2.068 1.00 88.94 211 VAL A CA 1
ATOM 1685 C C . VAL A 1 211 ? -3.650 -19.242 1.556 1.00 88.94 211 VAL A C 1
ATOM 1687 O O . VAL A 1 211 ? -3.429 -19.138 0.353 1.00 88.94 211 VAL A O 1
ATOM 1690 N N . ALA A 1 212 ? -2.738 -18.925 2.478 1.00 91.38 212 ALA A N 1
ATOM 1691 C CA . ALA A 1 212 ? -1.436 -18.364 2.168 1.00 91.38 212 ALA A CA 1
ATOM 1692 C C . ALA A 1 212 ? -0.299 -19.170 2.812 1.00 91.38 212 ALA A C 1
ATOM 1694 O O . ALA A 1 212 ? -0.396 -19.649 3.945 1.00 91.38 212 ALA A O 1
ATOM 1695 N N . GLN A 1 213 ? 0.815 -19.283 2.088 1.00 92.00 213 GLN A N 1
ATOM 1696 C CA . GLN A 1 213 ? 2.044 -19.924 2.552 1.00 92.00 213 GLN A CA 1
ATOM 1697 C C . GLN A 1 213 ? 3.263 -19.035 2.285 1.00 92.00 213 GLN A C 1
ATOM 1699 O O . GLN A 1 213 ? 3.308 -18.296 1.297 1.00 92.00 213 GLN A O 1
ATOM 1704 N N . VAL A 1 214 ? 4.242 -19.084 3.194 1.00 92.19 214 VAL A N 1
ATOM 1705 C CA . VAL A 1 214 ? 5.531 -18.413 3.006 1.00 92.19 214 VAL A CA 1
ATOM 1706 C C . VAL A 1 214 ? 6.253 -19.080 1.842 1.00 92.19 214 VAL A C 1
ATOM 1708 O O . VAL A 1 214 ? 6.445 -20.295 1.843 1.00 92.19 214 VAL A O 1
ATOM 1711 N N . ASP A 1 215 ? 6.633 -18.278 0.853 1.00 90.19 215 ASP A N 1
ATOM 1712 C CA . ASP A 1 215 ? 7.307 -18.777 -0.337 1.00 90.19 215 ASP A CA 1
ATOM 1713 C C . ASP A 1 215 ? 8.760 -19.152 -0.037 1.00 90.19 215 ASP A C 1
ATOM 1715 O O . ASP A 1 215 ? 9.491 -18.405 0.617 1.00 90.19 215 ASP A O 1
ATOM 1719 N N . ASP A 1 216 ? 9.190 -20.289 -0.579 1.00 90.94 216 ASP A N 1
ATOM 1720 C CA . ASP A 1 216 ? 10.593 -20.686 -0.589 1.00 90.94 216 ASP A CA 1
ATOM 1721 C C . ASP A 1 216 ? 11.343 -19.938 -1.705 1.00 90.94 216 ASP A C 1
ATOM 1723 O O . ASP A 1 216 ? 10.998 -20.011 -2.891 1.00 90.94 216 ASP A O 1
ATOM 1727 N N . ILE A 1 217 ? 12.376 -19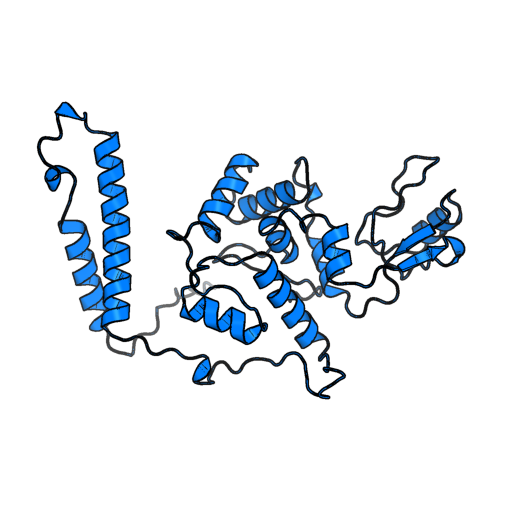.193 -1.318 1.00 86.94 217 ILE A N 1
ATOM 1728 C CA . ILE A 1 217 ? 13.193 -18.377 -2.224 1.00 86.94 217 ILE A CA 1
ATOM 1729 C C . ILE A 1 217 ? 14.041 -19.261 -3.153 1.00 86.94 217 ILE A C 1
ATOM 1731 O O . ILE A 1 217 ? 14.362 -18.852 -4.276 1.00 86.94 217 ILE A O 1
ATOM 1735 N N . ASP A 1 218 ? 14.376 -20.477 -2.728 1.00 90.56 218 ASP A N 1
ATOM 1736 C CA . ASP A 1 218 ? 15.210 -21.398 -3.499 1.00 90.56 218 ASP A CA 1
ATOM 1737 C C . ASP A 1 218 ? 14.404 -22.298 -4.437 1.00 90.56 218 ASP A C 1
ATOM 1739 O O . ASP A 1 218 ? 14.973 -22.925 -5.334 1.00 90.56 218 ASP A O 1
ATOM 1743 N N . HIS A 1 219 ? 13.073 -22.273 -4.333 1.00 91.50 219 HIS A N 1
ATOM 1744 C CA . HIS A 1 219 ? 12.203 -22.964 -5.270 1.00 91.50 219 HIS A CA 1
ATOM 1745 C C . HIS A 1 219 ? 12.471 -22.491 -6.707 1.00 91.50 219 HIS A C 1
ATOM 1747 O O . HIS A 1 219 ? 12.346 -21.306 -7.030 1.00 91.50 219 HIS A O 1
ATOM 1753 N N . LEU A 1 220 ? 12.790 -23.422 -7.613 1.00 89.31 220 LEU A N 1
ATOM 1754 C CA . LEU A 1 220 ? 13.186 -23.091 -8.987 1.00 89.31 220 LEU A CA 1
ATOM 1755 C C . LEU A 1 220 ? 12.104 -22.334 -9.764 1.00 89.31 220 LEU A C 1
ATOM 1757 O O . LEU A 1 220 ? 12.436 -21.500 -10.592 1.00 89.31 220 LEU A O 1
ATOM 1761 N N . GLY A 1 221 ? 10.821 -22.530 -9.446 1.00 86.19 221 GLY A N 1
ATOM 1762 C CA . GLY A 1 221 ? 9.729 -21.723 -10.012 1.00 86.19 221 GLY A CA 1
ATOM 1763 C C . GLY A 1 221 ? 9.791 -20.227 -9.656 1.00 86.19 221 GLY A C 1
ATOM 1764 O O . GLY A 1 221 ? 9.177 -19.406 -10.334 1.00 86.19 221 GLY A O 1
ATOM 1765 N N . ASN A 1 222 ? 10.549 -19.857 -8.618 1.00 86.62 222 ASN A N 1
ATOM 1766 C CA . ASN A 1 222 ? 10.822 -18.473 -8.229 1.00 86.62 222 ASN A CA 1
ATOM 1767 C C . ASN A 1 222 ? 12.147 -17.946 -8.807 1.00 86.62 222 ASN A C 1
ATOM 1769 O O . ASN A 1 222 ? 12.385 -16.733 -8.777 1.00 86.62 222 ASN A O 1
ATOM 1773 N N . ARG A 1 223 ? 12.980 -18.829 -9.373 1.00 89.00 223 ARG A N 1
ATOM 1774 C CA . ARG A 1 223 ? 14.216 -18.505 -10.090 1.00 89.00 223 ARG A CA 1
ATOM 1775 C C . ARG A 1 223 ? 13.919 -18.403 -11.589 1.00 89.00 223 ARG A C 1
ATOM 1777 O O . ARG A 1 223 ? 13.173 -19.193 -12.151 1.00 89.00 223 ARG A O 1
ATOM 1784 N N . ARG A 1 224 ? 14.508 -17.416 -12.264 1.00 85.81 224 ARG A N 1
ATOM 1785 C CA . ARG A 1 224 ? 14.385 -17.252 -13.720 1.00 85.81 224 ARG A CA 1
ATOM 1786 C C . ARG A 1 224 ? 15.766 -17.247 -14.347 1.00 85.81 224 ARG A C 1
ATOM 1788 O O . ARG A 1 224 ? 16.604 -16.429 -13.971 1.00 85.81 224 ARG A O 1
ATOM 1795 N N . LEU A 1 225 ? 15.964 -18.119 -15.328 1.00 88.25 225 LEU A N 1
ATOM 1796 C CA . LEU A 1 225 ? 17.111 -18.053 -16.224 1.00 88.25 225 LEU A CA 1
ATOM 1797 C C . LEU A 1 225 ? 16.846 -16.967 -17.266 1.00 88.25 225 LEU A C 1
ATOM 1799 O O . LEU A 1 225 ? 15.778 -16.946 -17.874 1.00 88.25 225 LEU A O 1
ATOM 1803 N N . ARG A 1 226 ? 17.801 -16.051 -17.430 1.00 86.75 226 ARG A N 1
ATOM 1804 C CA . ARG A 1 226 ? 17.782 -15.050 -18.499 1.00 86.75 226 ARG A CA 1
ATOM 1805 C C . ARG A 1 226 ? 18.778 -15.467 -19.562 1.00 86.75 226 ARG A C 1
ATOM 1807 O O . ARG A 1 226 ? 19.938 -15.733 -19.247 1.00 86.75 226 ARG A O 1
ATOM 1814 N N . THR A 1 227 ? 18.319 -15.529 -20.797 1.00 89.81 227 THR A N 1
ATOM 1815 C CA . THR A 1 227 ? 19.144 -15.865 -21.954 1.00 89.81 227 THR A CA 1
ATOM 1816 C C . THR A 1 227 ? 19.901 -14.630 -22.459 1.00 89.81 227 THR A C 1
ATOM 1818 O O . THR A 1 227 ? 19.624 -13.492 -22.069 1.00 89.81 227 THR A O 1
ATOM 1821 N N . LEU A 1 228 ? 20.924 -14.846 -23.293 1.00 91.44 228 LEU A N 1
ATOM 1822 C CA . LEU A 1 228 ? 21.787 -13.766 -23.793 1.00 91.44 228 LEU A CA 1
ATOM 1823 C C . LEU A 1 228 ? 21.020 -12.723 -24.615 1.00 91.44 228 LEU A C 1
ATOM 1825 O O . LEU A 1 228 ? 21.320 -11.535 -24.527 1.00 91.44 228 LEU A O 1
ATOM 1829 N N . ASP A 1 229 ? 20.033 -13.159 -25.392 1.00 90.56 229 ASP A N 1
ATOM 1830 C CA . ASP A 1 229 ? 19.138 -12.302 -26.166 1.00 90.56 229 ASP A CA 1
ATOM 1831 C C . ASP A 1 229 ? 18.281 -11.410 -25.259 1.00 90.56 229 ASP A C 1
ATOM 1833 O O . ASP A 1 229 ? 18.215 -10.208 -25.498 1.00 90.56 229 ASP A O 1
ATOM 1837 N N . GLU A 1 230 ? 17.709 -11.938 -24.171 1.00 86.25 230 GLU A N 1
ATOM 1838 C CA . GLU A 1 230 ? 16.948 -11.132 -23.207 1.00 86.25 230 GLU A CA 1
ATOM 1839 C C . GLU A 1 230 ? 17.812 -10.028 -22.584 1.00 86.25 230 GLU A C 1
ATOM 1841 O O . GLU A 1 230 ? 17.395 -8.869 -22.508 1.00 86.25 230 GLU A O 1
ATOM 1846 N N . LEU A 1 231 ? 19.034 -10.377 -22.170 1.00 86.81 231 LEU A N 1
ATOM 1847 C CA . LEU A 1 231 ? 19.985 -9.422 -21.598 1.00 86.81 231 LEU A CA 1
ATOM 1848 C C . LEU A 1 231 ? 20.413 -8.367 -22.628 1.00 86.81 231 LEU A C 1
ATOM 1850 O O . LEU A 1 231 ? 20.474 -7.177 -22.311 1.00 86.81 231 LEU A O 1
ATOM 1854 N N . ALA A 1 232 ? 20.672 -8.782 -23.871 1.00 86.69 232 ALA A N 1
ATOM 1855 C CA . ALA A 1 232 ? 21.034 -7.875 -24.954 1.00 86.69 232 ALA A CA 1
ATOM 1856 C C . ALA A 1 232 ? 19.885 -6.915 -25.304 1.00 86.69 232 ALA A C 1
ATOM 1858 O O . ALA A 1 232 ? 20.113 -5.711 -25.440 1.00 86.69 232 ALA A O 1
ATOM 1859 N N . VAL A 1 233 ? 18.650 -7.416 -25.399 1.00 88.25 233 VAL A N 1
ATOM 1860 C CA . VAL A 1 233 ? 17.449 -6.612 -25.679 1.00 88.25 233 VAL A CA 1
ATOM 1861 C C . VAL A 1 233 ? 17.196 -5.595 -24.566 1.00 88.25 233 VAL A C 1
ATOM 1863 O O . VAL A 1 233 ? 16.873 -4.441 -24.859 1.00 88.25 233 VAL A O 1
ATOM 1866 N N . GLU A 1 234 ? 17.372 -5.974 -23.296 1.00 84.25 234 GLU A N 1
ATOM 1867 C CA . GLU A 1 234 ? 17.193 -5.057 -22.164 1.00 84.25 234 GLU A CA 1
ATOM 1868 C C . GLU A 1 234 ? 18.167 -3.868 -22.240 1.00 84.25 234 GLU A C 1
ATOM 1870 O O . GLU A 1 234 ? 17.774 -2.713 -22.047 1.00 84.25 234 GLU A O 1
ATOM 1875 N N . GLU A 1 235 ? 19.430 -4.123 -22.577 1.00 83.88 235 GLU A N 1
ATOM 1876 C CA . GLU A 1 235 ? 20.438 -3.069 -22.692 1.00 83.88 235 GLU A CA 1
ATOM 1877 C C . GLU A 1 235 ? 20.289 -2.216 -23.953 1.00 83.88 235 GLU A C 1
ATOM 1879 O O . GLU A 1 235 ? 20.413 -0.990 -23.866 1.00 83.88 235 GLU A O 1
ATOM 1884 N N . LEU A 1 236 ? 19.950 -2.818 -25.099 1.00 87.12 236 LEU A N 1
ATOM 1885 C CA . LEU A 1 236 ? 19.608 -2.069 -26.314 1.00 87.12 236 LEU A CA 1
ATOM 1886 C C . LEU A 1 236 ? 18.432 -1.130 -26.057 1.00 87.12 236 LEU A C 1
ATOM 1888 O O . LEU A 1 236 ? 18.473 0.042 -26.425 1.00 87.12 236 LEU A O 1
ATOM 1892 N N . ARG A 1 237 ? 17.411 -1.599 -25.334 1.00 84.75 237 ARG A N 1
ATOM 1893 C CA . ARG A 1 237 ? 16.273 -0.766 -24.947 1.00 84.75 237 ARG A CA 1
ATOM 1894 C C . ARG A 1 237 ? 16.694 0.418 -24.077 1.00 84.75 237 ARG A C 1
ATOM 1896 O O . ARG A 1 237 ? 16.222 1.531 -24.307 1.00 84.75 237 ARG A O 1
ATOM 1903 N N . LYS A 1 238 ? 17.576 0.215 -23.091 1.00 83.44 238 LYS A N 1
ATOM 1904 C CA . LYS A 1 238 ? 18.125 1.319 -22.277 1.00 83.44 238 LYS A CA 1
ATOM 1905 C C . LYS A 1 238 ? 18.911 2.316 -23.139 1.00 83.44 238 LYS A C 1
ATOM 1907 O O . LYS A 1 238 ? 18.835 3.519 -22.883 1.00 83.44 238 LYS A O 1
ATOM 1912 N N . GLY A 1 239 ? 19.637 1.829 -24.148 1.00 84.62 239 GLY A N 1
ATOM 1913 C CA . GLY A 1 239 ? 20.295 2.642 -25.176 1.00 84.62 239 GLY A CA 1
ATOM 1914 C C . GLY A 1 239 ? 19.302 3.510 -25.947 1.00 84.62 239 GLY A C 1
ATOM 1915 O O . GLY A 1 239 ? 19.373 4.739 -25.878 1.00 84.62 239 GLY A O 1
ATOM 1916 N N . PHE A 1 240 ? 18.278 2.891 -26.540 1.00 86.94 240 PHE A N 1
ATOM 1917 C CA . PHE A 1 240 ? 17.231 3.590 -27.288 1.00 86.94 240 PHE A CA 1
ATOM 1918 C C . PHE A 1 240 ? 16.438 4.592 -26.445 1.00 86.94 240 PHE A C 1
ATOM 1920 O O . PHE A 1 240 ? 16.125 5.678 -26.926 1.00 86.94 240 PHE A O 1
ATOM 1927 N N . LEU A 1 241 ? 16.154 4.292 -25.174 1.00 84.69 241 LEU A N 1
ATOM 1928 C CA . LEU A 1 241 ? 15.511 5.250 -24.266 1.00 84.69 241 LEU A CA 1
ATOM 1929 C C . LEU A 1 241 ? 16.375 6.498 -24.043 1.00 84.69 241 LEU A C 1
ATOM 1931 O O . LEU A 1 241 ? 15.847 7.609 -23.975 1.00 84.69 241 LEU A O 1
ATOM 1935 N N . LYS A 1 242 ? 17.700 6.335 -23.947 1.00 83.38 242 LYS A N 1
ATOM 1936 C CA . LYS A 1 242 ? 18.635 7.459 -23.820 1.00 83.38 242 LYS A CA 1
ATOM 1937 C C . LYS A 1 242 ? 18.743 8.240 -25.129 1.00 83.38 242 LYS A C 1
ATOM 1939 O O . LYS A 1 242 ? 18.685 9.465 -25.097 1.00 83.38 242 LYS A O 1
ATOM 1944 N N . LEU A 1 243 ? 18.835 7.540 -26.259 1.00 86.06 243 LEU A N 1
ATOM 1945 C CA . LEU A 1 243 ? 18.842 8.142 -27.591 1.00 86.06 243 LEU A CA 1
ATOM 1946 C C . LEU A 1 243 ? 17.575 8.972 -27.825 1.00 86.06 243 LEU A C 1
ATOM 1948 O O . LEU A 1 243 ? 17.684 10.122 -28.238 1.00 86.06 243 LEU A O 1
ATOM 1952 N N . ARG A 1 244 ? 16.394 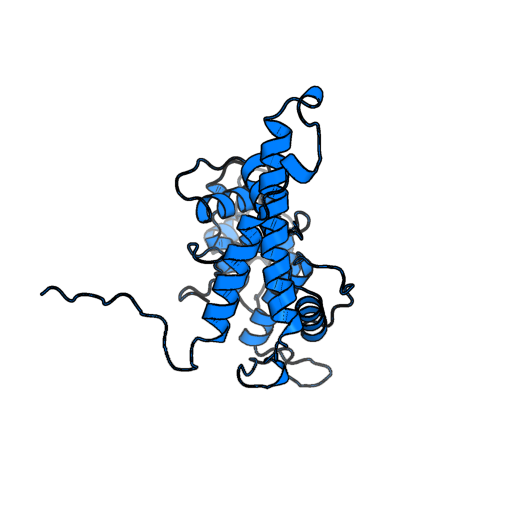8.445 -27.471 1.00 86.50 244 ARG A N 1
ATOM 1953 C CA . ARG A 1 244 ? 15.112 9.164 -27.552 1.00 86.50 244 ARG A CA 1
ATOM 1954 C C . ARG A 1 244 ? 15.158 10.490 -26.796 1.00 86.50 244 ARG A C 1
ATOM 1956 O O . ARG A 1 244 ? 14.780 11.507 -27.363 1.00 86.50 244 ARG A O 1
ATOM 1963 N N . ARG A 1 245 ? 15.644 10.487 -25.548 1.00 84.44 245 ARG A N 1
ATOM 1964 C CA . ARG A 1 245 ? 15.768 11.711 -24.733 1.00 84.44 245 ARG A CA 1
ATOM 1965 C C . ARG A 1 245 ? 16.686 12.736 -25.394 1.00 84.44 245 ARG A C 1
ATOM 1967 O O . ARG A 1 245 ? 16.284 13.875 -25.572 1.00 84.44 245 ARG A O 1
ATOM 1974 N N . THR A 1 246 ? 17.872 12.316 -25.835 1.00 84.62 246 THR A N 1
ATOM 1975 C CA . THR A 1 246 ? 18.827 13.211 -26.507 1.00 84.62 246 THR A CA 1
ATOM 1976 C C . THR A 1 246 ? 18.273 13.784 -27.814 1.00 84.62 246 THR A C 1
ATOM 1978 O O . THR A 1 246 ? 18.509 14.950 -28.118 1.00 84.62 246 THR A O 1
ATOM 1981 N N . VAL A 1 247 ? 17.535 12.988 -28.592 1.00 86.00 247 VAL A N 1
ATOM 1982 C CA . VAL A 1 247 ? 16.874 13.467 -29.813 1.00 86.00 247 VAL A CA 1
ATOM 1983 C C . VAL A 1 247 ? 15.787 14.487 -29.468 1.00 86.00 247 VAL A C 1
ATOM 1985 O O . VAL A 1 247 ? 15.771 15.555 -30.066 1.00 86.00 247 VAL A O 1
ATOM 1988 N N . GLN A 1 248 ? 14.932 14.208 -28.478 1.00 86.75 248 GLN A N 1
ATOM 1989 C CA . GLN A 1 248 ? 13.890 15.139 -28.021 1.00 86.75 248 GLN A CA 1
ATOM 1990 C C . GLN A 1 248 ? 14.468 16.470 -27.525 1.00 86.75 248 GLN A C 1
ATOM 1992 O O . GLN A 1 248 ? 14.000 17.525 -27.940 1.00 86.75 248 GLN A O 1
ATOM 1997 N N . GLU A 1 249 ? 15.524 16.429 -26.711 1.00 85.56 249 GLU A N 1
ATOM 1998 C CA . GLU A 1 249 ? 16.233 17.627 -26.244 1.00 85.56 249 GLU A CA 1
ATOM 1999 C C . GLU A 1 249 ? 16.789 18.447 -27.417 1.00 85.56 249 GLU A C 1
ATOM 2001 O O . GLU A 1 249 ? 16.623 19.661 -27.460 1.00 85.56 249 GLU A O 1
ATOM 2006 N N . ARG A 1 250 ? 17.404 17.793 -28.412 1.00 83.31 250 ARG A N 1
ATOM 2007 C CA . ARG A 1 250 ? 17.945 18.476 -29.598 1.00 83.31 250 ARG A CA 1
ATOM 2008 C C . ARG A 1 250 ? 16.861 19.076 -30.486 1.00 83.31 250 ARG A C 1
ATOM 2010 O O . ARG A 1 250 ? 17.059 20.178 -30.981 1.00 83.31 250 ARG A O 1
ATOM 2017 N N . MET A 1 251 ? 15.744 18.375 -30.680 1.00 83.81 251 MET A N 1
ATOM 2018 C CA . MET A 1 251 ? 14.600 18.896 -31.438 1.00 83.81 251 MET A CA 1
ATOM 2019 C C . MET A 1 251 ? 13.960 20.107 -30.756 1.00 83.81 251 MET A C 1
ATOM 2021 O O . MET A 1 251 ? 13.430 20.962 -31.444 1.00 83.81 251 MET A O 1
ATOM 2025 N N . SER A 1 252 ? 14.014 20.194 -29.424 1.00 85.06 252 SER A N 1
ATOM 2026 C CA . SER A 1 252 ? 13.484 21.349 -28.691 1.00 85.06 252 SER A CA 1
ATOM 2027 C C . SER A 1 252 ? 14.370 22.595 -28.782 1.00 85.06 252 SER A C 1
ATOM 2029 O O . SER A 1 252 ? 13.890 23.683 -28.484 1.00 85.06 252 SER A O 1
ATOM 2031 N N . VAL A 1 253 ? 15.659 22.436 -29.096 1.00 83.31 253 VAL A N 1
ATOM 2032 C CA . VAL A 1 253 ? 16.647 23.531 -29.104 1.00 83.31 253 VAL A CA 1
ATOM 2033 C C . VAL A 1 253 ? 16.939 24.032 -30.517 1.00 83.31 253 VAL A C 1
ATOM 2035 O O . VAL A 1 253 ? 17.296 25.191 -30.680 1.00 83.31 253 VAL A O 1
ATOM 2038 N N . LYS A 1 254 ? 16.840 23.163 -31.527 1.00 78.31 254 LYS A N 1
ATOM 2039 C CA . LYS A 1 254 ? 17.123 23.514 -32.922 1.00 78.31 254 LYS A CA 1
ATOM 2040 C C . LYS A 1 254 ? 15.871 24.018 -33.628 1.00 78.31 254 LYS A C 1
ATOM 2042 O O . LYS A 1 254 ? 14.810 23.417 -33.472 1.00 78.31 254 LYS A O 1
ATOM 2047 N N . ASP A 1 255 ? 16.031 25.035 -34.467 1.00 76.56 255 ASP A N 1
ATOM 2048 C CA . ASP A 1 255 ? 14.953 25.489 -35.337 1.00 76.56 255 ASP A CA 1
ATOM 2049 C C . ASP A 1 255 ? 14.613 24.414 -36.387 1.00 76.56 255 ASP A C 1
ATOM 2051 O O . ASP A 1 255 ? 15.525 23.774 -36.928 1.00 76.56 255 ASP A O 1
ATOM 2055 N N . PRO A 1 256 ? 13.320 24.193 -36.700 1.00 75.31 256 PRO A N 1
ATOM 2056 C CA . PRO A 1 256 ? 12.898 23.169 -37.658 1.00 75.31 256 PRO A CA 1
ATOM 2057 C C . PRO A 1 256 ? 13.569 23.306 -39.029 1.00 75.31 256 PRO A C 1
ATOM 2059 O O . PRO A 1 256 ? 13.883 22.298 -39.661 1.00 75.31 256 PRO A O 1
ATOM 2062 N N . ASP A 1 257 ? 13.844 24.542 -39.446 1.00 76.00 257 ASP A N 1
ATOM 2063 C CA . ASP A 1 257 ? 14.443 24.866 -40.742 1.00 76.00 257 ASP A CA 1
ATOM 2064 C C . ASP A 1 257 ? 15.966 24.622 -40.781 1.00 76.00 257 ASP A C 1
ATOM 2066 O O . ASP A 1 257 ? 16.547 24.469 -41.856 1.00 76.00 257 ASP A O 1
ATOM 2070 N N . GLU A 1 258 ? 16.626 24.522 -39.619 1.00 72.19 258 GLU A N 1
ATOM 2071 C CA . GLU A 1 258 ? 18.060 24.217 -39.511 1.00 72.19 258 GLU A CA 1
ATOM 2072 C C . GLU A 1 258 ? 18.357 22.708 -39.477 1.00 72.19 258 GLU A C 1
ATOM 2074 O O . GLU A 1 258 ? 19.500 22.276 -39.673 1.00 72.19 258 GLU A O 1
ATOM 2079 N N . VAL A 1 259 ? 17.349 21.865 -39.223 1.00 69.50 259 VAL A N 1
ATOM 2080 C CA . VAL A 1 259 ? 17.520 20.407 -39.187 1.00 69.50 259 VAL A CA 1
ATOM 2081 C C . VAL A 1 259 ? 17.440 19.839 -40.604 1.00 69.50 259 VAL A C 1
ATOM 2083 O O . VAL A 1 259 ? 16.419 19.318 -41.041 1.00 69.50 259 VAL A O 1
ATOM 2086 N N . ALA A 1 260 ? 18.561 19.887 -41.323 1.00 69.38 260 ALA A N 1
ATOM 2087 C CA . ALA A 1 260 ? 18.632 19.381 -42.694 1.00 69.38 260 ALA A CA 1
ATOM 2088 C C . ALA A 1 260 ? 18.503 17.846 -42.794 1.00 69.38 260 ALA A C 1
ATOM 2090 O O . ALA A 1 260 ? 17.990 17.334 -43.793 1.00 69.38 260 ALA A O 1
ATOM 2091 N N . LYS A 1 261 ? 18.984 17.079 -41.798 1.00 78.50 261 LYS A N 1
ATOM 2092 C CA . LYS A 1 261 ? 18.910 15.605 -41.794 1.00 78.50 261 LYS A CA 1
ATOM 2093 C C . LYS A 1 261 ? 18.563 15.039 -40.419 1.00 78.50 261 LYS A C 1
ATOM 2095 O O . LYS A 1 261 ? 19.133 15.420 -39.402 1.00 78.50 261 LYS A O 1
ATOM 2100 N N . ILE A 1 262 ? 17.728 13.995 -40.404 1.00 76.19 262 ILE A N 1
ATOM 2101 C CA . ILE A 1 262 ? 17.377 13.233 -39.186 1.00 76.19 262 ILE A CA 1
ATOM 2102 C C . ILE A 1 262 ? 18.631 12.660 -38.499 1.00 76.19 262 ILE A C 1
ATOM 2104 O O . ILE A 1 262 ? 18.707 12.601 -37.272 1.00 76.19 262 ILE A O 1
ATOM 2108 N N . ALA A 1 263 ? 19.649 12.284 -39.280 1.00 79.62 263 ALA A N 1
ATOM 2109 C CA . ALA A 1 263 ? 20.922 11.789 -38.761 1.00 79.62 263 ALA A CA 1
ATOM 2110 C C . ALA A 1 263 ? 21.639 12.802 -37.846 1.00 79.62 263 ALA A C 1
ATOM 2112 O O . ALA A 1 263 ? 22.332 12.384 -36.922 1.00 79.62 263 ALA A O 1
ATOM 2113 N N . ASP A 1 264 ? 21.418 14.109 -38.027 1.00 76.25 264 ASP A N 1
ATOM 2114 C CA . ASP A 1 264 ? 22.061 15.163 -37.228 1.00 76.25 264 ASP A CA 1
ATOM 2115 C C . ASP A 1 264 ? 21.516 15.222 -35.792 1.00 76.25 264 ASP A C 1
ATOM 2117 O O . ASP A 1 264 ? 22.148 15.767 -34.879 1.00 76.25 264 ASP A O 1
ATOM 2121 N N . LEU A 1 265 ? 20.342 14.629 -35.566 1.00 76.69 265 LEU A N 1
ATOM 2122 C CA . LEU A 1 265 ? 19.739 14.491 -34.245 1.00 76.69 265 LEU A CA 1
ATOM 2123 C C . LEU A 1 265 ? 20.270 13.256 -33.505 1.00 76.69 265 LEU A C 1
ATOM 2125 O O . LEU A 1 265 ? 20.323 13.262 -32.272 1.00 76.69 265 LEU A O 1
ATOM 2129 N N . VAL A 1 266 ? 20.740 12.233 -34.224 1.00 78.31 266 VAL A N 1
ATOM 2130 C CA . VAL A 1 266 ? 21.133 10.933 -33.666 1.00 78.31 266 VAL A CA 1
ATOM 2131 C C . VAL A 1 266 ? 22.633 10.885 -33.364 1.00 78.31 266 VAL A C 1
ATOM 2133 O O . VAL A 1 266 ? 23.472 11.128 -34.223 1.00 78.31 266 VAL A O 1
ATOM 2136 N N . ASN A 1 267 ? 23.006 10.524 -32.130 1.00 71.94 267 ASN A N 1
ATOM 2137 C CA . ASN A 1 267 ? 24.407 10.305 -31.753 1.00 71.94 267 ASN A CA 1
ATOM 2138 C C . ASN A 1 267 ? 24.689 8.820 -31.482 1.00 71.94 267 ASN A C 1
ATOM 2140 O O . ASN A 1 267 ? 24.391 8.310 -30.401 1.00 71.94 267 ASN A O 1
ATOM 2144 N N . SER A 1 268 ? 25.342 8.149 -32.432 1.00 66.62 268 SER A N 1
ATOM 2145 C CA . SER A 1 268 ? 25.688 6.721 -32.351 1.00 66.62 268 SER A CA 1
ATOM 2146 C C . SER A 1 268 ? 26.722 6.375 -31.267 1.00 66.62 268 SER A C 1
ATOM 2148 O O . SER A 1 268 ? 26.830 5.216 -30.860 1.00 66.62 268 SER A O 1
ATOM 2150 N N . LYS A 1 269 ? 27.470 7.356 -30.734 1.00 66.69 269 LYS A N 1
ATOM 2151 C CA . LYS A 1 269 ? 28.473 7.106 -29.677 1.00 66.69 269 LYS A CA 1
ATOM 2152 C C . LYS A 1 269 ? 27.846 6.655 -28.354 1.00 66.69 269 LYS A C 1
ATOM 2154 O O . LYS A 1 269 ? 28.507 5.957 -27.585 1.00 66.69 269 LYS A O 1
ATOM 2159 N N . ILE A 1 270 ? 26.597 7.042 -28.085 1.00 60.16 270 ILE A N 1
ATOM 2160 C CA . ILE A 1 270 ? 25.905 6.741 -26.823 1.00 60.16 270 ILE A CA 1
ATOM 2161 C C . ILE A 1 270 ? 25.598 5.237 -26.703 1.00 60.16 270 ILE A C 1
ATOM 2163 O O . ILE A 1 270 ? 25.771 4.673 -25.620 1.00 60.16 270 ILE A O 1
ATOM 2167 N N . ASP A 1 271 ? 25.236 4.577 -27.806 1.00 59.19 271 ASP A N 1
ATOM 2168 C CA . ASP A 1 271 ? 24.957 3.134 -27.829 1.00 59.19 271 ASP A CA 1
ATOM 2169 C C . ASP A 1 271 ? 26.238 2.287 -27.778 1.00 59.19 271 ASP A C 1
ATOM 2171 O O . ASP A 1 271 ? 26.315 1.300 -27.041 1.00 59.19 271 ASP A O 1
ATOM 2175 N N . LEU A 1 272 ? 27.301 2.713 -28.469 1.00 60.28 272 LEU A N 1
ATOM 2176 C CA . LEU A 1 272 ? 28.586 1.999 -28.494 1.00 60.28 272 LEU A CA 1
ATOM 2177 C C . LEU A 1 272 ? 29.281 1.948 -27.122 1.00 60.28 272 LEU A C 1
ATOM 2179 O O . LEU A 1 272 ? 29.922 0.949 -26.782 1.00 60.28 272 LEU A O 1
ATOM 2183 N N . GLN A 1 273 ? 29.154 3.001 -26.308 1.00 61.06 273 GLN A N 1
ATOM 2184 C CA . GLN A 1 273 ? 29.709 3.012 -24.950 1.00 61.06 273 GLN A CA 1
ATOM 2185 C C . GLN A 1 273 ? 28.980 2.041 -24.011 1.00 61.06 273 GLN A C 1
ATOM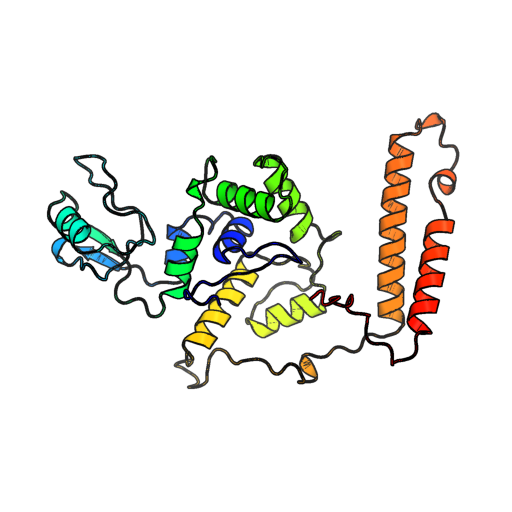 2187 O O . GLN A 1 273 ? 29.632 1.377 -23.203 1.00 61.06 273 GLN A O 1
ATOM 2192 N N . ARG A 1 274 ? 27.653 1.902 -24.141 1.00 62.09 274 ARG A N 1
ATOM 2193 C CA . ARG A 1 274 ? 26.876 0.920 -23.366 1.00 62.09 274 ARG A CA 1
ATOM 2194 C C . ARG A 1 274 ? 27.174 -0.510 -23.792 1.00 62.09 274 ARG A C 1
ATOM 2196 O O . ARG A 1 274 ? 27.371 -1.357 -22.928 1.00 62.09 274 ARG A O 1
ATOM 2203 N N . HIS A 1 275 ? 27.306 -0.766 -25.092 1.00 64.06 275 HIS A N 1
ATOM 2204 C CA . HIS A 1 275 ? 27.684 -2.091 -25.582 1.00 64.06 275 HIS A CA 1
ATOM 2205 C C . HIS A 1 275 ? 29.045 -2.544 -25.017 1.00 64.06 275 HIS A C 1
ATOM 2207 O O . HIS A 1 275 ? 29.200 -3.682 -24.580 1.00 64.06 275 HIS A O 1
ATOM 2213 N N . ARG A 1 276 ? 30.019 -1.627 -24.906 1.00 62.09 276 ARG A N 1
ATOM 2214 C CA . ARG A 1 276 ? 31.305 -1.903 -24.238 1.00 62.09 276 ARG A CA 1
ATOM 2215 C C . ARG A 1 276 ? 31.171 -2.203 -22.741 1.00 62.09 276 ARG A C 1
ATOM 2217 O O . ARG A 1 276 ? 31.934 -3.021 -22.235 1.00 62.09 276 ARG A O 1
ATOM 2224 N N . LEU A 1 277 ? 30.238 -1.565 -22.031 1.00 61.81 277 LEU A N 1
ATOM 2225 C CA . LEU A 1 277 ? 29.964 -1.862 -20.617 1.00 61.81 277 LEU A CA 1
ATOM 2226 C C . LEU A 1 277 ? 29.326 -3.245 -20.441 1.00 61.81 277 LEU A C 1
ATOM 2228 O O . LEU A 1 277 ? 29.728 -3.980 -19.547 1.00 61.81 277 LEU A O 1
ATOM 2232 N N . LEU A 1 278 ? 28.420 -3.624 -21.341 1.00 60.75 278 LEU A N 1
ATOM 2233 C CA . LEU A 1 278 ? 27.774 -4.938 -21.365 1.00 60.75 278 LEU A CA 1
ATOM 2234 C C . LEU A 1 278 ? 28.798 -6.061 -21.602 1.00 60.75 278 LEU A C 1
ATOM 2236 O O . LEU A 1 278 ? 28.838 -7.055 -20.881 1.00 60.75 278 LEU A O 1
ATOM 2240 N N . LEU A 1 279 ? 29.715 -5.860 -22.553 1.00 64.75 279 LEU A N 1
ATOM 2241 C CA . LEU A 1 279 ? 30.823 -6.789 -22.789 1.00 64.75 279 LEU A CA 1
ATOM 2242 C C . LEU A 1 279 ? 31.775 -6.891 -21.588 1.00 64.75 279 LEU A C 1
ATOM 2244 O O . LEU A 1 279 ? 32.367 -7.945 -21.374 1.00 64.75 279 LEU A O 1
ATOM 2248 N N . ARG A 1 280 ? 31.926 -5.825 -20.790 1.00 62.69 280 ARG A N 1
ATOM 2249 C CA . ARG A 1 280 ? 32.702 -5.868 -19.540 1.00 62.69 280 ARG A CA 1
ATOM 2250 C C . ARG A 1 280 ? 31.965 -6.611 -18.429 1.00 62.69 280 ARG A C 1
ATOM 2252 O O . ARG A 1 280 ? 32.603 -7.397 -17.742 1.00 62.69 280 ARG A O 1
ATOM 2259 N N . SER A 1 281 ? 30.653 -6.421 -18.276 1.00 58.94 281 SER A N 1
ATOM 2260 C CA . SER A 1 281 ? 29.863 -7.145 -17.269 1.00 58.94 281 SER A CA 1
ATOM 2261 C C . SER A 1 281 ? 29.725 -8.634 -17.583 1.00 58.94 281 SER A C 1
ATOM 2263 O O . SER A 1 281 ? 29.690 -9.436 -16.662 1.00 58.94 281 SER A O 1
ATOM 2265 N N . LEU A 1 282 ? 29.701 -9.017 -18.865 1.00 60.75 282 LEU A N 1
ATOM 2266 C CA . LEU A 1 282 ? 29.713 -10.426 -19.286 1.00 60.75 282 LEU A CA 1
ATOM 2267 C C . LEU A 1 282 ? 31.087 -11.097 -19.126 1.00 60.75 282 LEU A C 1
ATOM 2269 O O . LEU A 1 282 ? 31.162 -12.318 -19.067 1.00 60.75 282 LEU A O 1
ATOM 2273 N N . ARG A 1 283 ? 32.170 -10.310 -19.072 1.00 56.06 283 ARG A N 1
ATOM 2274 C CA . ARG A 1 283 ? 33.540 -10.792 -18.821 1.00 56.06 283 ARG A CA 1
ATOM 2275 C C . ARG A 1 283 ? 33.924 -10.796 -17.341 1.00 56.06 283 ARG A C 1
ATOM 2277 O O . ARG A 1 283 ? 35.013 -11.258 -17.020 1.00 56.06 283 ARG A O 1
ATOM 2284 N N . ALA A 1 284 ? 33.088 -10.253 -16.457 1.00 48.34 284 ALA A N 1
ATOM 2285 C CA . ALA A 1 284 ? 33.335 -10.318 -15.025 1.00 48.34 284 ALA A CA 1
ATOM 2286 C C . ALA A 1 284 ? 33.129 -11.766 -14.560 1.00 48.34 284 ALA A C 1
ATOM 2288 O O . ALA A 1 284 ? 32.024 -12.299 -14.654 1.00 48.34 284 ALA A O 1
ATOM 2289 N N . GLU A 1 285 ? 34.205 -12.411 -14.107 1.00 43.12 285 GLU A N 1
ATOM 2290 C CA . GLU A 1 285 ? 34.149 -13.773 -13.580 1.00 43.12 285 GLU A CA 1
ATOM 2291 C C . GLU A 1 285 ? 33.190 -13.884 -12.380 1.00 43.12 285 GLU A C 1
ATOM 2293 O O . GLU A 1 285 ? 33.045 -12.929 -11.604 1.00 43.12 285 GLU A O 1
ATOM 2298 N N . PRO A 1 286 ? 32.541 -15.047 -12.184 1.00 44.91 286 PRO A N 1
ATOM 2299 C CA . PRO A 1 286 ? 31.608 -15.263 -11.088 1.00 44.91 286 PRO A CA 1
ATOM 2300 C C . PRO A 1 286 ? 32.382 -15.419 -9.768 1.00 44.91 286 PRO A C 1
ATOM 2302 O O . PRO A 1 286 ? 32.625 -16.529 -9.309 1.00 44.91 286 PRO A O 1
ATOM 2305 N N . GLY A 1 287 ? 32.804 -14.310 -9.153 1.00 44.50 287 GLY A N 1
ATOM 2306 C CA . GLY A 1 287 ? 33.577 -14.379 -7.904 1.00 44.50 287 GLY A CA 1
ATOM 2307 C C . GLY A 1 287 ? 33.755 -13.094 -7.090 1.00 44.50 287 GLY A C 1
ATOM 2308 O O . GLY A 1 287 ? 34.211 -13.173 -5.953 1.00 44.50 287 GLY A O 1
ATOM 2309 N N . GLY A 1 288 ? 33.383 -11.914 -7.593 1.00 34.44 288 GLY A N 1
ATOM 2310 C CA . GLY A 1 288 ? 33.532 -10.659 -6.844 1.00 34.44 288 GLY A CA 1
ATOM 2311 C C . GLY A 1 288 ? 32.241 -10.235 -6.147 1.00 34.44 288 GLY A C 1
ATOM 2312 O O . GLY A 1 288 ? 31.313 -9.777 -6.811 1.00 34.44 288 GLY A O 1
ATOM 2313 N N . ARG A 1 289 ? 32.167 -10.348 -4.813 1.00 35.22 289 ARG A N 1
ATOM 2314 C CA . ARG A 1 289 ? 31.131 -9.644 -4.030 1.00 35.22 289 ARG A CA 1
ATOM 2315 C C . ARG A 1 289 ? 31.253 -8.133 -4.289 1.00 35.22 289 ARG A C 1
ATOM 2317 O O . ARG A 1 289 ? 32.377 -7.646 -4.355 1.00 35.22 289 ARG A O 1
ATOM 2324 N N . PRO A 1 290 ? 30.145 -7.381 -4.400 1.00 40.22 290 PRO A N 1
ATOM 2325 C CA . PRO A 1 290 ? 30.225 -5.930 -4.465 1.00 40.22 290 PRO A CA 1
ATOM 2326 C C . PRO A 1 290 ? 30.727 -5.396 -3.117 1.00 40.22 290 PRO A C 1
ATOM 2328 O O . PRO A 1 290 ? 30.163 -5.730 -2.072 1.00 40.22 290 PRO A O 1
ATOM 2331 N N . ASP A 1 291 ? 31.793 -4.598 -3.161 1.00 36.75 291 ASP A N 1
ATOM 2332 C CA . ASP A 1 291 ? 32.400 -3.929 -2.013 1.00 36.75 291 ASP A CA 1
ATOM 2333 C C . ASP A 1 291 ? 31.337 -3.219 -1.160 1.00 36.75 291 ASP A C 1
ATOM 2335 O O . ASP A 1 291 ? 30.665 -2.283 -1.602 1.00 36.75 291 ASP A O 1
ATOM 2339 N N . GLN A 1 292 ? 31.186 -3.664 0.089 1.00 34.12 292 GLN A N 1
ATOM 2340 C CA . GLN A 1 292 ? 30.591 -2.835 1.132 1.00 34.12 292 GLN A CA 1
ATOM 2341 C C . GLN A 1 292 ? 31.620 -1.758 1.503 1.00 34.12 292 GLN A C 1
ATOM 2343 O O . GLN A 1 292 ? 32.787 -2.099 1.710 1.00 34.12 292 GLN A O 1
ATOM 2348 N N . PRO A 1 293 ? 31.238 -0.475 1.623 1.00 34.88 293 PRO A N 1
ATOM 2349 C CA . PRO A 1 293 ? 32.157 0.529 2.130 1.00 34.88 293 PRO A CA 1
ATOM 2350 C C . PRO A 1 293 ? 32.521 0.163 3.571 1.00 34.88 293 PRO A C 1
ATOM 2352 O O . PRO A 1 293 ? 31.650 0.020 4.430 1.00 34.88 293 PRO A O 1
ATOM 2355 N N . ALA A 1 294 ? 33.817 -0.030 3.809 1.00 31.98 294 ALA A N 1
ATOM 2356 C CA . ALA A 1 294 ? 34.367 -0.325 5.119 1.00 31.98 294 ALA A CA 1
ATOM 2357 C C . ALA A 1 294 ? 33.932 0.753 6.123 1.00 31.98 294 ALA A C 1
ATOM 2359 O O . ALA A 1 294 ? 34.312 1.920 6.016 1.00 31.98 294 ALA A O 1
ATOM 2360 N N . LEU A 1 295 ? 33.146 0.342 7.119 1.00 34.66 295 LEU A N 1
ATOM 2361 C CA . LEU A 1 295 ? 33.014 1.054 8.383 1.00 34.66 295 LEU A CA 1
ATOM 2362 C C . LEU A 1 295 ? 34.408 1.115 9.013 1.00 34.66 295 LEU A C 1
ATOM 2364 O O . LEU A 1 295 ? 34.871 0.152 9.619 1.00 34.66 295 LEU A O 1
ATOM 2368 N N . GLN A 1 296 ? 35.095 2.243 8.838 1.00 33.47 296 GLN A N 1
ATOM 2369 C CA . GLN A 1 296 ? 36.253 2.567 9.656 1.00 33.47 296 GLN A CA 1
ATOM 2370 C C . GLN A 1 296 ? 35.766 2.785 11.088 1.00 33.47 296 GLN A C 1
ATOM 2372 O O . GLN A 1 296 ? 35.126 3.787 11.405 1.00 33.47 296 GLN A O 1
ATOM 2377 N N . SER A 1 297 ? 36.082 1.824 11.950 1.00 32.91 297 SER A N 1
ATOM 2378 C CA . SER A 1 297 ? 36.128 2.013 13.391 1.00 32.91 29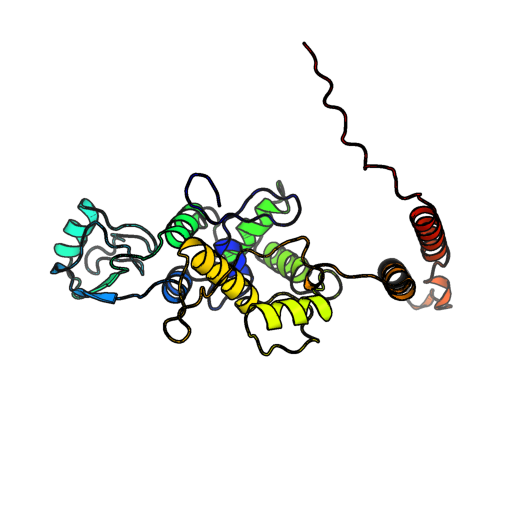7 SER A CA 1
ATOM 2379 C C . SER A 1 297 ? 37.132 3.122 13.708 1.00 32.91 297 SER A C 1
ATOM 2381 O O . SER A 1 297 ? 38.331 2.966 13.460 1.00 32.91 297 SER A O 1
ATOM 2383 N N . ARG A 1 298 ? 36.658 4.230 14.272 1.00 36.84 298 ARG A N 1
ATOM 2384 C CA . ARG A 1 298 ? 37.488 5.097 15.105 1.00 36.84 298 ARG A CA 1
ATOM 2385 C C . ARG A 1 298 ? 37.116 4.825 16.556 1.00 36.84 298 ARG A C 1
ATOM 2387 O O . ARG A 1 298 ? 35.939 4.893 16.905 1.00 36.84 298 ARG A O 1
ATOM 2394 N N . ALA A 1 299 ? 38.135 4.426 17.312 1.00 38.56 299 ALA A N 1
ATOM 2395 C CA . ALA A 1 299 ? 38.187 4.553 18.760 1.00 38.56 299 ALA A CA 1
ATOM 2396 C C . ALA A 1 299 ? 38.050 6.026 19.173 1.00 38.56 299 ALA A C 1
ATOM 2398 O O . ALA A 1 299 ? 38.392 6.898 18.335 1.00 38.56 299 ALA A O 1
#

pLDDT: mean 85.1, std 13.8, range [31.98, 96.56]